Protein AF-0000000065865854 (afdb_homodimer)

Radius of gyration: 19.38 Å; Cα contacts (8 Å, |Δi|>4): 560; chains: 2; bounding box: 50×52×39 Å

Foldseek 3Di:
DDKDAAAPVQVDPVFFGDPVSVVVVVVVVVLVLLVVLVHDVVCVCVPQFKHKDWPDKDKDFDATHGHGFMKDKQKAKADPDQFKIKIKIFIFGPPPHTDTTMIMMIMIGMANPPVRHGDGDDPSVVVSNVVRHPPPD/DDKDAAAPVQVDPVFFGDPVSVVVVVVVVVLVLLVVLVHDVVCVCVPQFKHKDWPDKDKDFDATHGHGFMKDKQKAKADPDQFKIKIKIFIFGPPPHTDTTMIMMIMIGMANPPVRHGDGDDPSVVVSNVVRHPPPD

Structure (mmCIF, N/CA/C/O backbone):
data_AF-0000000065865854-model_v1
#
loop_
_entity.id
_entity.type
_entity.pdbx_description
1 polymer '1,4-dihydroxy-2-naphthoyl-CoA hydrolase'
#
loop_
_atom_site.group_PDB
_atom_site.id
_atom_site.type_symbol
_atom_site.label_atom_id
_atom_site.label_alt_id
_atom_site.label_comp_id
_atom_site.label_asym_id
_atom_site.label_entity_id
_atom_site.label_seq_id
_atom_site.pdbx_PDB_ins_code
_atom_site.Cartn_x
_atom_site.Cartn_y
_atom_site.Cartn_z
_atom_site.occupancy
_atom_site.B_iso_or_equiv
_atom_site.auth_seq_id
_atom_site.auth_comp_id
_atom_site.auth_asym_id
_atom_site.auth_atom_id
_atom_site.pdbx_PDB_model_num
ATOM 1 N N . MET A 1 1 ? -16.938 -13.484 -2.887 1 85.75 1 MET A N 1
ATOM 2 C CA . MET A 1 1 ? -17.016 -12.383 -1.932 1 85.75 1 MET A CA 1
ATOM 3 C C . MET A 1 1 ? -16.281 -12.727 -0.64 1 85.75 1 MET A C 1
ATOM 5 O O . MET A 1 1 ? -16.391 -13.852 -0.146 1 85.75 1 MET A O 1
ATOM 9 N N . TYR A 1 2 ? -15.422 -11.828 -0.191 1 96.62 2 TYR A N 1
ATOM 10 C CA . TYR A 1 2 ? -14.656 -11.984 1.037 1 96.62 2 TYR A CA 1
ATOM 11 C C . TYR A 1 2 ? -15.117 -11 2.102 1 96.62 2 TYR A C 1
ATOM 13 O O . TYR A 1 2 ? -15.391 -9.836 1.8 1 96.62 2 TYR A O 1
ATOM 21 N N . THR A 1 3 ? -15.273 -11.508 3.361 1 96.88 3 THR A N 1
ATOM 22 C CA . THR A 1 3 ? -15.695 -10.648 4.465 1 96.88 3 THR A CA 1
ATOM 23 C C . THR A 1 3 ? -14.602 -10.555 5.523 1 96.88 3 THR A C 1
ATOM 25 O O . THR A 1 3 ? -13.906 -11.539 5.797 1 96.88 3 THR A O 1
ATOM 28 N N . ARG A 1 4 ? -14.523 -9.375 6.09 1 97.19 4 ARG A N 1
ATOM 29 C CA . ARG A 1 4 ? -13.484 -9.125 7.078 1 97.19 4 ARG A CA 1
ATOM 30 C C . ARG A 1 4 ? -13.945 -8.102 8.117 1 97.19 4 ARG A C 1
ATOM 32 O O . ARG A 1 4 ? -14.422 -7.027 7.762 1 97.19 4 ARG A O 1
ATOM 39 N N . THR A 1 5 ? -13.883 -8.492 9.43 1 98.12 5 THR A N 1
ATOM 40 C CA . THR A 1 5 ? -14.094 -7.516 10.484 1 98.12 5 THR A CA 1
ATOM 41 C C . THR A 1 5 ? -12.812 -6.723 10.75 1 98.12 5 THR A C 1
ATOM 43 O O . THR A 1 5 ? -11.742 -7.305 10.922 1 98.12 5 THR A O 1
ATOM 46 N N . VAL A 1 6 ? -12.984 -5.434 10.734 1 98.44 6 VAL A N 1
ATOM 47 C CA . VAL A 1 6 ? -11.844 -4.594 11.07 1 98.44 6 VAL A CA 1
ATOM 48 C C . VAL A 1 6 ? -11.492 -4.77 12.547 1 98.44 6 VAL A C 1
ATOM 50 O O . VAL A 1 6 ? -12.344 -4.59 13.422 1 98.44 6 VAL A O 1
ATOM 53 N N . ARG A 1 7 ? -10.273 -5.066 12.828 1 98.56 7 ARG A N 1
ATOM 54 C CA . ARG A 1 7 ? -9.781 -5.238 14.195 1 98.56 7 ARG A CA 1
ATOM 55 C C . ARG A 1 7 ? -8.922 -4.051 14.617 1 98.56 7 ARG A C 1
ATOM 57 O O . ARG A 1 7 ? -8.539 -3.227 13.789 1 98.56 7 ARG A O 1
ATOM 64 N N . LEU A 1 8 ? -8.625 -3.984 15.906 1 98.38 8 LEU A N 1
ATOM 65 C CA . LEU A 1 8 ? -7.828 -2.887 16.438 1 98.38 8 LEU A CA 1
ATOM 66 C C . LEU A 1 8 ? -6.484 -2.795 15.727 1 98.38 8 LEU A C 1
ATOM 68 O O . LEU A 1 8 ? -6.023 -1.698 15.398 1 98.38 8 LEU A O 1
ATOM 72 N N . GLN A 1 9 ? -5.805 -3.867 15.391 1 98.19 9 GLN A N 1
ATOM 73 C CA . GLN A 1 9 ? -4.48 -3.922 14.781 1 98.19 9 GLN A CA 1
ATOM 74 C C . GLN A 1 9 ? -4.516 -3.379 13.352 1 98.19 9 GLN A C 1
ATOM 76 O O . GLN A 1 9 ? -3.471 -3.045 12.789 1 98.19 9 GLN A O 1
ATOM 81 N N . ASP A 1 10 ? -5.734 -3.348 12.758 1 98.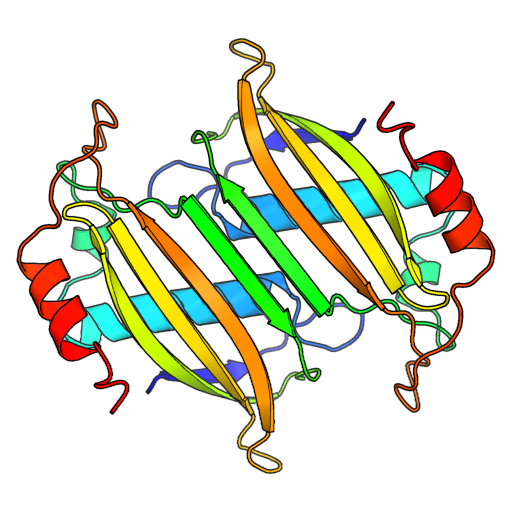62 10 ASP A N 1
ATOM 82 C CA . ASP A 1 10 ? -5.883 -2.846 11.391 1 98.62 10 ASP A CA 1
ATOM 83 C C . ASP A 1 10 ? -5.883 -1.319 11.367 1 98.62 10 ASP A C 1
ATOM 85 O O . ASP A 1 10 ? -5.844 -0.712 10.297 1 98.62 10 ASP A O 1
ATOM 89 N N . THR A 1 11 ? -6.008 -0.676 12.57 1 98.31 11 THR A N 1
ATOM 90 C CA . THR A 1 11 ? -6.195 0.769 12.641 1 98.31 11 THR A CA 1
ATOM 91 C C . THR A 1 11 ? -4.914 1.459 13.094 1 98.31 11 THR A C 1
ATOM 93 O O . THR A 1 11 ? -3.92 0.796 13.406 1 98.31 11 THR A O 1
ATOM 96 N N . ASP A 1 12 ? -4.887 2.766 12.969 1 96.75 12 ASP A N 1
ATOM 97 C CA . ASP A 1 12 ? -3.762 3.562 13.445 1 96.75 12 ASP A CA 1
ATOM 98 C C . ASP A 1 12 ? -4.211 4.562 14.516 1 96.75 12 ASP A C 1
ATOM 100 O O . ASP A 1 12 ? -5.348 4.512 14.977 1 96.75 12 ASP A O 1
ATOM 104 N N . ALA A 1 13 ? -3.305 5.418 14.969 1 93.75 13 ALA A N 1
ATOM 105 C CA . ALA A 1 13 ? -3.541 6.316 16.094 1 93.75 13 ALA A CA 1
ATOM 106 C C . ALA A 1 13 ? -4.609 7.352 15.75 1 93.75 13 ALA A C 1
ATOM 108 O O . ALA A 1 13 ? -5.16 8 16.641 1 93.75 13 ALA A O 1
ATOM 109 N N . ALA A 1 14 ? -4.879 7.539 14.422 1 92.75 14 ALA A N 1
ATOM 110 C CA . ALA A 1 14 ? -5.938 8.461 14.016 1 92.75 14 ALA A CA 1
ATOM 111 C C . ALA A 1 14 ? -7.312 7.812 14.148 1 92.75 14 ALA A C 1
ATOM 113 O O . ALA A 1 14 ? -8.336 8.453 13.898 1 92.75 14 ALA A O 1
ATOM 114 N N . GLY A 1 15 ? -7.352 6.461 14.453 1 94.19 15 GLY A N 1
ATOM 115 C CA . GLY A 1 15 ? -8.602 5.773 14.742 1 94.19 15 GLY A CA 1
ATOM 116 C C . GLY A 1 15 ? -9.242 5.156 13.516 1 94.19 15 GLY A C 1
ATOM 117 O O . GLY A 1 15 ? -10.398 4.738 13.555 1 94.19 15 GLY A O 1
ATOM 118 N N . VAL A 1 16 ? -8.555 5.148 12.453 1 96.56 16 VAL A N 1
ATOM 119 C CA . VAL A 1 16 ? -9.094 4.602 11.219 1 96.56 16 VAL A CA 1
ATOM 120 C C . VAL A 1 16 ? -8.203 3.469 10.719 1 96.56 16 VAL A C 1
ATOM 122 O O . VAL A 1 16 ? -7.086 3.287 11.203 1 96.56 16 VAL A O 1
ATOM 125 N N . VAL A 1 17 ? -8.719 2.666 9.789 1 98.5 17 VAL A N 1
ATOM 126 C CA . VAL A 1 17 ? -7.91 1.622 9.164 1 98.5 17 VAL A CA 1
ATOM 127 C C . VAL A 1 17 ? -6.668 2.24 8.523 1 98.5 17 VAL A C 1
ATOM 129 O O . VAL A 1 17 ? -6.77 3.209 7.77 1 98.5 17 VAL A O 1
ATOM 132 N N . TYR A 1 18 ? -5.508 1.667 8.875 1 98.69 18 TYR A N 1
ATOM 133 C CA . TYR A 1 18 ? -4.234 2.088 8.297 1 98.69 18 TYR A CA 1
ATOM 134 C C . TYR A 1 18 ? -4.164 1.737 6.816 1 98.69 18 TYR A C 1
ATOM 136 O O . TYR A 1 18 ? -4.66 0.689 6.398 1 98.69 18 TYR A O 1
ATOM 144 N N . PHE A 1 19 ? -3.553 2.6 6.043 1 98.75 19 PHE A N 1
ATOM 145 C CA . PHE A 1 19 ? -3.689 2.479 4.594 1 98.75 19 PHE A CA 1
ATOM 146 C C . PHE A 1 19 ? -3.074 1.176 4.098 1 98.75 19 PHE A C 1
ATOM 148 O O . PHE A 1 19 ? -3.625 0.522 3.211 1 98.75 19 PHE A O 1
ATOM 155 N N . THR A 1 20 ? -1.954 0.747 4.711 1 98.88 20 THR A N 1
ATOM 156 C CA . THR A 1 20 ? -1.372 -0.502 4.23 1 98.88 20 THR A CA 1
ATOM 157 C C . THR A 1 20 ? -2.152 -1.701 4.762 1 98.88 20 THR A C 1
ATOM 159 O O . THR A 1 20 ? -2.145 -2.771 4.152 1 98.88 20 THR A O 1
ATOM 162 N N . SER A 1 21 ? -2.854 -1.556 5.883 1 98.88 21 SER A N 1
ATOM 163 C CA . SER A 1 21 ? -3.723 -2.623 6.367 1 98.88 21 SER A CA 1
ATOM 164 C C . SER A 1 21 ? -4.832 -2.93 5.363 1 98.88 21 SER A C 1
ATOM 166 O O . SER A 1 21 ? -5.215 -4.09 5.188 1 98.88 21 SER A O 1
ATOM 168 N N . ALA A 1 22 ? -5.332 -1.908 4.742 1 98.88 22 ALA A N 1
ATOM 169 C CA . ALA A 1 22 ? -6.363 -2.119 3.727 1 98.88 22 ALA A CA 1
ATOM 170 C C . ALA A 1 22 ? -5.828 -2.969 2.576 1 98.88 22 ALA A C 1
ATOM 172 O O . ALA A 1 22 ? -6.527 -3.854 2.076 1 98.88 22 ALA A O 1
ATOM 173 N N . LEU A 1 23 ? -4.629 -2.713 2.174 1 98.94 23 LEU A N 1
ATOM 174 C CA . LEU A 1 23 ? -3.998 -3.504 1.123 1 98.94 23 LEU A CA 1
ATOM 175 C C . LEU A 1 23 ? -3.746 -4.93 1.595 1 98.94 23 LEU A C 1
ATOM 177 O O . LEU A 1 23 ? -3.885 -5.879 0.818 1 98.94 23 LEU A O 1
ATOM 181 N N . ASP A 1 24 ? -3.367 -5.062 2.855 1 98.75 24 ASP A N 1
ATOM 182 C CA . ASP A 1 24 ? -3.209 -6.398 3.418 1 98.75 24 ASP A CA 1
ATOM 183 C C . ASP A 1 24 ? -4.52 -7.18 3.359 1 98.75 24 ASP A C 1
ATOM 185 O O . ASP A 1 24 ? -4.527 -8.367 3.035 1 98.75 24 ASP A O 1
ATOM 189 N N . ILE A 1 25 ? -5.562 -6.523 3.654 1 98.81 25 ILE A N 1
ATOM 190 C CA . ILE A 1 25 ? -6.883 -7.148 3.627 1 98.81 25 ILE A CA 1
ATOM 191 C C . ILE A 1 25 ? -7.223 -7.57 2.199 1 98.81 25 ILE A C 1
ATOM 193 O O . ILE A 1 25 ? -7.781 -8.648 1.98 1 98.81 25 ILE A O 1
ATOM 197 N N . CYS A 1 26 ? -6.883 -6.746 1.217 1 98.75 26 CYS A N 1
ATOM 198 C CA . CYS A 1 26 ? -7.059 -7.133 -0.179 1 98.75 26 CYS A CA 1
ATOM 199 C C . CYS A 1 26 ? -6.297 -8.414 -0.488 1 98.75 26 CYS A C 1
ATOM 201 O O . CYS A 1 26 ? -6.84 -9.328 -1.11 1 98.75 26 CYS A O 1
ATOM 203 N N . HIS A 1 27 ? -5.066 -8.477 -0.052 1 98.5 27 HIS A N 1
ATOM 204 C CA . HIS A 1 27 ? -4.262 -9.656 -0.334 1 98.5 27 HIS A CA 1
ATOM 205 C C . HIS A 1 27 ? -4.816 -10.883 0.384 1 98.5 27 HIS A C 1
ATOM 207 O O . HIS A 1 27 ? -4.758 -12 -0.145 1 98.5 27 HIS A O 1
ATOM 213 N N . GLU A 1 28 ? -5.352 -10.695 1.585 1 98.25 28 GLU A N 1
ATOM 214 C CA . GLU A 1 28 ? -6.043 -11.781 2.279 1 98.25 28 GLU A CA 1
ATOM 215 C C . GLU A 1 28 ? -7.203 -12.32 1.445 1 98.25 28 GLU A C 1
ATOM 217 O O . GLU A 1 28 ? -7.406 -13.531 1.365 1 98.25 28 GLU A O 1
ATOM 222 N N . ALA A 1 29 ? -7.938 -11.422 0.882 1 98.44 29 ALA A N 1
ATOM 223 C CA . ALA A 1 29 ? -9.055 -11.82 0.029 1 98.44 29 ALA A CA 1
ATOM 224 C C . ALA A 1 29 ? -8.562 -12.602 -1.187 1 98.44 29 ALA A C 1
ATOM 226 O O . ALA A 1 29 ? -9.203 -13.562 -1.614 1 98.44 29 ALA A O 1
ATOM 227 N N . PHE A 1 30 ? -7.449 -12.172 -1.782 1 98.31 30 PHE A N 1
ATOM 228 C CA . PHE A 1 30 ? -6.801 -12.898 -2.867 1 98.31 30 PHE A CA 1
ATOM 229 C C . PHE A 1 30 ? -6.5 -14.336 -2.453 1 98.31 30 PHE A C 1
ATOM 231 O O . PHE A 1 30 ? -6.918 -15.281 -3.125 1 98.31 30 PHE A O 1
ATOM 238 N N . GLU A 1 31 ? -5.867 -14.477 -1.32 1 97.81 31 GLU A N 1
ATOM 239 C CA . GLU A 1 31 ? -5.516 -15.805 -0.822 1 97.81 31 GLU A CA 1
ATOM 240 C C . GLU A 1 31 ? -6.762 -16.656 -0.59 1 97.81 31 GLU A C 1
ATOM 242 O O . GLU A 1 31 ? -6.793 -17.828 -0.952 1 97.81 31 GLU A O 1
ATOM 247 N N . ASP A 1 32 ? -7.742 -16.016 -0.009 1 98.06 32 ASP A N 1
ATOM 248 C CA . ASP A 1 32 ? -9 -16.719 0.229 1 98.06 32 ASP A CA 1
ATOM 249 C C . ASP A 1 32 ? -9.617 -17.188 -1.082 1 98.06 32 ASP A C 1
ATOM 251 O O . ASP A 1 32 ? -10.156 -18.297 -1.154 1 98.06 32 ASP A O 1
ATOM 255 N N . SER A 1 33 ? -9.586 -16.344 -2.074 1 97.5 33 SER A N 1
ATOM 256 C CA . SER A 1 33 ? -10.164 -16.719 -3.365 1 97.5 33 SER A CA 1
ATOM 257 C C . SER A 1 33 ? -9.406 -17.875 -3.998 1 97.5 33 SER A C 1
ATOM 259 O O . SER A 1 33 ? -10.008 -18.719 -4.664 1 97.5 33 SER A O 1
ATOM 261 N N . LEU A 1 34 ? -8.094 -17.891 -3.873 1 97.19 34 LEU A N 1
ATOM 262 C CA . LEU A 1 34 ? -7.312 -19.031 -4.34 1 97.19 34 LEU A CA 1
ATOM 263 C C . LEU A 1 34 ? -7.77 -20.328 -3.658 1 97.19 34 LEU A C 1
ATOM 265 O O . LEU A 1 34 ? -7.996 -21.344 -4.324 1 97.19 34 LEU A O 1
ATOM 269 N N . MET A 1 35 ? -7.902 -20.234 -2.305 1 97.06 35 MET A N 1
ATOM 270 C CA . MET A 1 35 ? -8.344 -21.406 -1.538 1 97.06 35 MET A CA 1
ATOM 271 C C . MET A 1 35 ? -9.727 -21.859 -1.992 1 97.06 35 MET A C 1
ATOM 273 O O . MET A 1 35 ? -9.977 -23.062 -2.121 1 97.06 35 MET A O 1
ATOM 277 N N . GLY A 1 36 ? -10.562 -20.922 -2.262 1 95.06 36 GLY A N 1
ATOM 278 C CA . GLY A 1 36 ? -11.898 -21.234 -2.758 1 95.06 36 GLY A CA 1
ATOM 279 C C . GLY A 1 36 ? -11.891 -21.953 -4.094 1 95.06 36 GLY A C 1
ATOM 280 O O . GLY A 1 36 ? -12.828 -22.688 -4.418 1 95.06 36 GLY A O 1
ATOM 281 N N . ALA A 1 37 ? -10.844 -21.75 -4.859 1 94.56 37 ALA A N 1
ATOM 282 C CA . ALA A 1 37 ? -10.703 -22.406 -6.164 1 94.56 37 ALA A CA 1
ATOM 283 C C . ALA A 1 37 ? -9.992 -23.75 -6.039 1 94.56 37 ALA A C 1
ATOM 285 O O . ALA A 1 37 ? -9.672 -24.375 -7.047 1 94.56 37 ALA A O 1
ATOM 286 N N . GLY A 1 38 ? -9.617 -24.141 -4.867 1 95.75 38 GLY A N 1
ATOM 287 C CA . GLY A 1 38 ? -9.008 -25.438 -4.633 1 95.75 38 GLY A CA 1
ATOM 288 C C . GLY A 1 38 ? -7.492 -25.391 -4.621 1 95.75 38 GLY A C 1
ATOM 289 O O . GLY A 1 38 ? -6.84 -26.438 -4.625 1 95.75 38 GLY A O 1
ATOM 290 N N . ILE A 1 39 ? -7.012 -24.234 -4.594 1 96.31 39 ILE A N 1
ATOM 291 C CA . ILE A 1 39 ? -5.562 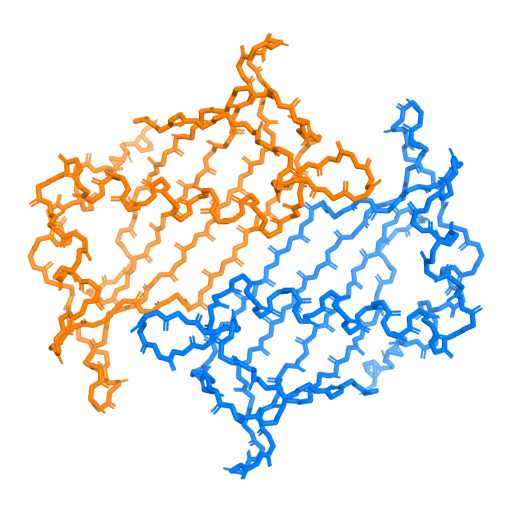-24.078 -4.578 1 96.31 39 ILE A CA 1
ATOM 292 C C . ILE A 1 39 ? -5.062 -24.031 -3.137 1 96.31 39 ILE A C 1
ATOM 294 O O . ILE A 1 39 ? -5.57 -23.266 -2.318 1 96.31 39 ILE A O 1
ATOM 298 N N . ASP A 1 40 ? -4.051 -24.891 -2.838 1 96.94 40 ASP A N 1
ATOM 299 C CA . ASP A 1 40 ? -3.385 -24.844 -1.539 1 96.94 40 ASP A CA 1
ATOM 300 C C . ASP A 1 40 ? -2.373 -23.688 -1.49 1 96.94 40 ASP A C 1
ATOM 302 O O . ASP A 1 40 ? -1.325 -23.75 -2.135 1 96.94 40 ASP A O 1
ATOM 306 N N . ILE A 1 41 ? -2.627 -22.719 -0.639 1 95.38 41 ILE A N 1
ATOM 3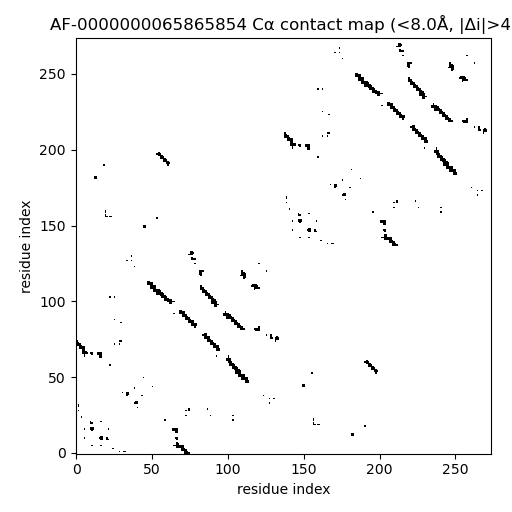07 C CA . ILE A 1 41 ? -1.832 -21.5 -0.705 1 95.38 41 ILE A CA 1
ATOM 308 C C . ILE A 1 41 ? -0.455 -21.734 -0.093 1 95.38 41 ILE A C 1
ATOM 310 O O . ILE A 1 41 ? 0.518 -21.078 -0.447 1 95.38 41 ILE A O 1
ATOM 314 N N . ARG A 1 42 ? -0.29 -22.734 0.825 1 94.81 42 ARG A N 1
ATOM 315 C CA . ARG A 1 42 ? 1.029 -23.062 1.355 1 94.81 42 ARG A CA 1
ATOM 316 C C . ARG A 1 42 ? 1.962 -23.531 0.246 1 94.81 42 ARG A C 1
ATOM 318 O O . ARG A 1 42 ? 3.084 -23.031 0.115 1 94.81 42 ARG A O 1
ATOM 325 N N . THR A 1 43 ? 1.469 -24.438 -0.534 1 92.94 43 THR A N 1
ATOM 326 C CA . THR A 1 43 ? 2.275 -24.984 -1.622 1 92.94 43 THR A CA 1
ATOM 327 C C . THR A 1 43 ? 2.383 -23.984 -2.768 1 92.94 43 THR A C 1
ATOM 329 O O . THR A 1 43 ? 3.402 -23.922 -3.457 1 92.94 43 THR A O 1
ATOM 332 N N . PHE A 1 44 ? 1.367 -23.219 -2.914 1 94.12 44 PHE A N 1
ATOM 333 C CA . PHE A 1 44 ? 1.344 -22.219 -3.979 1 94.12 44 PHE A CA 1
ATOM 334 C C . PHE A 1 44 ? 2.465 -21.203 -3.793 1 94.12 44 PHE A C 1
ATOM 336 O O . PHE A 1 44 ? 3.271 -20.984 -4.699 1 94.12 44 PHE A O 1
ATOM 343 N N . PHE A 1 45 ? 2.627 -20.688 -2.557 1 92.44 45 PHE A N 1
ATOM 344 C CA . PHE A 1 45 ? 3.586 -19.609 -2.328 1 92.44 45 PHE A CA 1
ATOM 345 C C . PHE A 1 45 ? 4.977 -20.172 -2.061 1 92.44 45 PHE A C 1
ATOM 347 O O . PHE A 1 45 ? 5.965 -19.438 -2.088 1 92.44 45 PHE A O 1
ATOM 354 N N . SER A 1 46 ? 5.113 -21.453 -1.874 1 91.94 46 SER A N 1
ATOM 355 C CA . SER A 1 46 ? 6.414 -22.062 -1.621 1 91.94 46 SER A CA 1
ATOM 356 C C . SER A 1 46 ? 6.902 -22.844 -2.832 1 91.94 46 SER A C 1
ATOM 358 O O . SER A 1 46 ? 7.93 -23.531 -2.766 1 91.94 46 SER A O 1
ATOM 360 N N . ASN A 1 47 ? 6.148 -22.797 -3.908 1 91.62 47 ASN A N 1
ATOM 361 C CA . ASN A 1 47 ? 6.508 -23.531 -5.121 1 91.62 47 ASN A CA 1
ATOM 362 C C . ASN A 1 47 ? 7.875 -23.094 -5.648 1 91.62 47 ASN A C 1
ATOM 364 O O . ASN A 1 47 ? 8.078 -21.922 -5.973 1 91.62 47 ASN A O 1
ATOM 368 N N . PRO A 1 48 ? 8.82 -24.016 -5.805 1 91.5 48 PRO A N 1
ATOM 369 C CA . PRO A 1 48 ? 10.18 -23.656 -6.23 1 91.5 48 PRO A CA 1
ATOM 370 C C . PRO A 1 48 ? 10.258 -23.328 -7.719 1 91.5 48 PRO A C 1
ATOM 372 O O . PRO A 1 48 ? 11.266 -22.781 -8.18 1 91.5 48 PRO A O 1
ATOM 375 N N . ASP A 1 49 ? 9.219 -23.594 -8.43 1 94.44 49 ASP A N 1
ATOM 376 C CA . ASP A 1 49 ? 9.281 -23.438 -9.883 1 94.44 49 ASP A CA 1
ATOM 377 C C . ASP A 1 49 ? 8.555 -22.172 -10.336 1 94.44 49 ASP A C 1
ATOM 379 O O . ASP A 1 49 ? 8.719 -21.734 -11.477 1 94.44 49 ASP A O 1
ATOM 383 N N . THR A 1 50 ? 7.707 -21.672 -9.469 1 96.19 50 THR A N 1
ATOM 384 C CA . THR A 1 50 ? 6.871 -20.562 -9.891 1 96.19 50 THR A CA 1
ATOM 385 C C . THR A 1 50 ? 6.652 -19.578 -8.734 1 96.19 50 THR A C 1
ATOM 387 O O . THR A 1 50 ? 6.438 -20 -7.598 1 96.19 50 THR A O 1
ATOM 390 N N . ALA A 1 51 ? 6.812 -18.344 -9.031 1 96.88 51 ALA A N 1
ATOM 391 C CA . ALA A 1 51 ? 6.473 -17.266 -8.102 1 96.88 51 ALA A CA 1
ATOM 392 C C . ALA A 1 51 ? 5.645 -16.188 -8.797 1 96.88 51 ALA A C 1
ATOM 394 O O . ALA A 1 51 ? 5.742 -16 -10.008 1 96.88 51 ALA A O 1
ATOM 395 N N . THR A 1 52 ? 4.801 -15.516 -8.047 1 97.75 52 THR A N 1
ATOM 396 C CA . THR A 1 52 ? 3.973 -14.445 -8.586 1 97.75 52 THR A CA 1
ATOM 397 C C . THR A 1 52 ? 4.184 -13.148 -7.809 1 97.75 52 THR A C 1
ATOM 399 O O . THR A 1 52 ? 3.254 -12.641 -7.18 1 97.75 52 THR A O 1
ATOM 402 N N . PRO A 1 53 ? 5.352 -12.578 -7.883 1 98.06 53 PRO A N 1
ATOM 403 C CA . PRO A 1 53 ? 5.59 -11.336 -7.141 1 98.06 53 PRO A CA 1
ATOM 404 C C . PRO A 1 53 ? 4.672 -10.195 -7.582 1 98.06 53 PRO A C 1
ATOM 406 O O . PRO A 1 53 ? 4.254 -10.156 -8.742 1 98.06 53 PRO A O 1
ATOM 409 N N . ILE A 1 54 ? 4.332 -9.359 -6.629 1 98.81 54 ILE A N 1
ATOM 410 C CA . ILE A 1 54 ? 3.592 -8.133 -6.902 1 98.81 54 ILE A CA 1
ATOM 411 C C . ILE A 1 54 ? 4.523 -7.094 -7.523 1 98.81 54 ILE A C 1
ATOM 413 O O . ILE A 1 54 ? 5.586 -6.797 -6.973 1 98.81 54 ILE A O 1
ATOM 417 N N . ILE A 1 55 ? 4.047 -6.52 -8.672 1 98.81 55 ILE A N 1
ATOM 418 C CA . ILE A 1 55 ? 4.895 -5.535 -9.336 1 98.81 55 ILE A CA 1
ATOM 419 C C . ILE A 1 55 ? 4.223 -4.164 -9.297 1 98.81 55 ILE A C 1
ATOM 421 O O . ILE A 1 55 ? 4.84 -3.15 -9.633 1 98.81 55 ILE A O 1
ATOM 425 N N . HIS A 1 56 ? 2.977 -4.141 -8.953 1 98.94 56 HIS A N 1
ATOM 426 C CA . HIS A 1 56 ? 2.232 -2.895 -8.789 1 98.94 56 HIS A CA 1
ATOM 427 C C . HIS A 1 56 ? 1.108 -3.053 -7.773 1 98.94 56 HIS A C 1
ATOM 429 O O . HIS A 1 56 ? 0.431 -4.082 -7.742 1 98.94 56 HIS A O 1
ATOM 435 N N . ALA A 1 57 ? 0.927 -2.062 -6.945 1 98.94 57 ALA A N 1
ATOM 436 C CA . ALA A 1 57 ? -0.253 -1.968 -6.09 1 98.94 57 ALA A CA 1
ATOM 437 C C . ALA A 1 57 ? -0.727 -0.523 -5.965 1 98.94 57 ALA A C 1
ATOM 439 O O . ALA A 1 57 ? 0.087 0.397 -5.855 1 98.94 57 ALA A O 1
ATOM 440 N N . ASP A 1 58 ? -2.006 -0.329 -6.016 1 98.94 58 ASP A N 1
ATOM 441 C CA . ASP A 1 58 ? -2.557 0.989 -5.715 1 98.94 58 ASP A CA 1
ATOM 442 C C . ASP A 1 58 ? -3.881 0.873 -4.965 1 98.94 58 ASP A C 1
ATOM 444 O O . ASP A 1 58 ? -4.535 -0.171 -5.012 1 98.94 58 ASP A O 1
ATOM 448 N N . ILE A 1 59 ? -4.25 1.92 -4.309 1 98.94 59 ILE A N 1
ATOM 449 C CA . ILE A 1 59 ? -5.512 1.982 -3.576 1 98.94 59 ILE A CA 1
ATOM 450 C C . ILE A 1 59 ? -5.996 3.43 -3.504 1 98.94 59 ILE A C 1
ATOM 452 O O . ILE A 1 59 ? -5.195 4.352 -3.326 1 98.94 59 ILE A O 1
ATOM 456 N N . ASP A 1 60 ? -7.242 3.615 -3.719 1 98.94 60 ASP A N 1
ATOM 457 C CA . ASP A 1 60 ? -7.957 4.871 -3.496 1 98.94 60 ASP A CA 1
ATOM 458 C C . ASP A 1 60 ? -8.922 4.75 -2.316 1 98.94 60 ASP A C 1
ATOM 460 O O . ASP A 1 60 ? -9.758 3.848 -2.281 1 98.94 60 ASP A O 1
ATOM 464 N N . PHE A 1 61 ? -8.734 5.641 -1.407 1 98.75 61 PHE A N 1
ATOM 465 C CA . PHE A 1 61 ? -9.633 5.684 -0.262 1 98.75 61 PHE A CA 1
ATOM 466 C C . PHE A 1 61 ? -10.727 6.73 -0.472 1 98.75 61 PHE A C 1
ATOM 468 O O . PHE A 1 61 ? -10.43 7.898 -0.729 1 98.75 61 PHE A O 1
ATOM 475 N N . LEU A 1 62 ? -11.922 6.312 -0.3 1 97.38 62 LEU A N 1
ATOM 476 C CA . LEU A 1 62 ? -13.07 7.195 -0.499 1 97.38 62 LEU A CA 1
ATOM 477 C C . LEU A 1 62 ? -13.664 7.629 0.838 1 97.38 62 LEU A C 1
ATOM 479 O O . LEU A 1 62 ? -14.133 8.758 0.976 1 97.38 62 LEU A O 1
ATOM 483 N N . LYS A 1 63 ? -13.68 6.746 1.796 1 95.69 63 LYS A N 1
ATOM 484 C CA . LYS A 1 63 ? -14.18 6.977 3.148 1 95.69 63 LYS A CA 1
ATOM 485 C C . LYS A 1 63 ? -13.352 6.223 4.18 1 95.69 63 LYS A C 1
ATOM 487 O O . LYS A 1 63 ? -12.758 5.188 3.867 1 95.69 63 LYS A O 1
ATOM 492 N N . PRO A 1 64 ? -13.375 6.777 5.402 1 95.81 64 PRO A N 1
ATOM 493 C CA . PRO A 1 64 ? -12.656 6.031 6.441 1 95.81 64 PRO A CA 1
ATOM 494 C C . PRO A 1 64 ? -13.414 4.801 6.922 1 95.81 64 PRO A C 1
ATOM 496 O O . PRO A 1 64 ? -14.633 4.715 6.738 1 95.81 64 PRO A O 1
ATOM 499 N N . SER A 1 65 ? -12.68 3.85 7.414 1 96.38 65 SER A N 1
ATOM 500 C CA . SER A 1 65 ? -13.234 2.688 8.102 1 96.38 65 SER A CA 1
ATOM 501 C C . SER A 1 65 ? -12.664 2.549 9.508 1 96.38 65 SER A C 1
ATOM 503 O O . SER A 1 65 ? -11.516 2.93 9.75 1 96.38 65 SER A O 1
ATOM 505 N N . PHE A 1 66 ? -13.461 1.978 10.43 1 96.5 66 PHE A N 1
ATOM 506 C CA . PHE A 1 66 ? -13.148 1.979 11.852 1 96.5 66 PHE A CA 1
ATOM 507 C C . PHE A 1 66 ? -13.164 0.563 12.414 1 96.5 66 PHE A C 1
ATOM 509 O O . PHE A 1 66 ? -13.766 -0.336 11.82 1 96.5 66 PHE A O 1
ATOM 516 N N . CYS A 1 67 ? -12.469 0.436 13.539 1 98.12 67 CYS A N 1
ATOM 517 C CA . CYS A 1 67 ? -12.539 -0.841 14.242 1 98.12 67 CYS A CA 1
ATOM 518 C C . CYS A 1 67 ? -13.984 -1.281 14.438 1 98.12 67 CYS A C 1
ATOM 520 O O . CYS A 1 67 ? -14.836 -0.476 14.82 1 98.12 67 CYS A O 1
ATOM 522 N N . GLY A 1 68 ? -14.203 -2.541 14.156 1 97.5 68 GLY A N 1
ATOM 523 C CA . GLY A 1 68 ? -15.539 -3.088 14.312 1 97.5 68 GLY A CA 1
ATOM 524 C C . GLY A 1 68 ? -16.359 -3.055 13.031 1 97.5 68 GLY A C 1
ATOM 525 O O . GLY A 1 68 ? -17.375 -3.727 12.93 1 97.5 68 GLY A O 1
ATOM 526 N N . ASP A 1 69 ? -15.945 -2.248 12.086 1 97.62 69 ASP A N 1
ATOM 527 C CA . ASP A 1 69 ? -16.641 -2.242 10.805 1 97.62 69 ASP A CA 1
ATOM 528 C C . ASP A 1 69 ? -16.594 -3.619 10.148 1 97.62 69 ASP A C 1
ATOM 530 O O . ASP A 1 69 ? -15.594 -4.324 10.242 1 97.62 69 ASP A O 1
ATOM 534 N N . GLN A 1 70 ? -17.672 -3.986 9.477 1 97.94 70 GLN A N 1
ATOM 535 C CA . GLN A 1 70 ? -17.734 -5.195 8.656 1 97.94 70 GLN A CA 1
ATOM 536 C C . GLN A 1 70 ? -17.516 -4.875 7.184 1 97.94 70 GLN A C 1
ATOM 538 O O . GLN A 1 70 ? -18.328 -4.211 6.551 1 97.94 70 GLN A O 1
ATOM 543 N N . LEU A 1 71 ? -16.422 -5.41 6.676 1 97.94 71 LEU A N 1
ATOM 544 C CA . LEU A 1 71 ? -16.047 -5.133 5.293 1 97.94 71 LEU A CA 1
ATOM 545 C C . LEU A 1 71 ? -16.391 -6.312 4.391 1 97.94 71 LEU A C 1
ATOM 547 O O . LEU A 1 71 ? -16.234 -7.469 4.789 1 97.94 71 LEU A O 1
ATOM 551 N N . THR A 1 72 ? -16.859 -6.02 3.244 1 97.75 72 THR A N 1
ATOM 552 C CA . THR A 1 72 ? -16.938 -6.984 2.15 1 97.75 72 THR A CA 1
ATOM 553 C C . THR A 1 72 ? -16.047 -6.559 0.992 1 97.75 72 THR A C 1
ATOM 555 O O . THR A 1 72 ? -16.016 -5.383 0.625 1 97.75 72 THR A O 1
ATOM 558 N N . LEU A 1 73 ? -15.32 -7.504 0.511 1 97.81 73 LEU A N 1
ATOM 559 C CA . LEU A 1 73 ? -14.469 -7.258 -0.648 1 97.81 73 LEU A CA 1
ATOM 560 C C . LEU A 1 73 ? -14.984 -8.008 -1.87 1 97.81 73 LEU A C 1
ATOM 562 O O . LEU A 1 73 ? -15.125 -9.234 -1.835 1 97.81 73 LEU A O 1
ATOM 566 N N . GLN A 1 74 ? -15.297 -7.25 -2.881 1 96.44 74 GLN A N 1
ATOM 567 C CA . GLN A 1 74 ? -15.516 -7.824 -4.203 1 96.44 74 GLN A CA 1
ATOM 568 C C . GLN A 1 74 ? -14.242 -7.793 -5.039 1 96.44 74 GLN A C 1
ATOM 570 O O . GLN A 1 74 ? -13.641 -6.734 -5.219 1 96.44 74 GLN A O 1
ATOM 575 N N . LEU A 1 75 ? -13.844 -8.938 -5.48 1 96.38 75 LEU A N 1
ATOM 576 C CA . LEU A 1 75 ? -12.625 -8.969 -6.293 1 96.38 75 LEU A CA 1
ATOM 577 C C . LEU A 1 75 ? -12.938 -9.414 -7.719 1 96.38 75 LEU A C 1
ATOM 579 O O . LEU A 1 75 ? -13.852 -10.203 -7.938 1 96.38 75 LEU A O 1
ATOM 583 N N . SER A 1 76 ? -12.219 -8.883 -8.648 1 97.06 76 SER A N 1
ATOM 584 C CA . SER A 1 76 ? -12.219 -9.312 -10.039 1 97.06 76 SER A CA 1
ATOM 585 C C . SER A 1 76 ? -10.797 -9.555 -10.539 1 97.06 76 SER A C 1
ATOM 587 O O . SER A 1 76 ? -9.875 -8.805 -10.188 1 97.06 76 SER A O 1
ATOM 589 N N . THR A 1 77 ? -10.711 -10.594 -11.344 1 97.5 77 THR A N 1
ATOM 590 C CA . THR A 1 77 ? -9.391 -10.969 -11.844 1 97.5 77 THR A CA 1
ATOM 591 C C . THR A 1 77 ? -9.281 -10.672 -13.336 1 97.5 77 THR A C 1
ATOM 593 O O . THR A 1 77 ? -10.25 -10.836 -14.086 1 97.5 77 THR A O 1
ATOM 596 N N . HIS A 1 78 ? -8.094 -10.227 -13.719 1 97.56 78 HIS A N 1
ATOM 597 C CA . HIS A 1 78 ? -7.824 -9.867 -15.109 1 97.56 78 HIS A CA 1
ATOM 598 C C . HIS A 1 78 ? -6.465 -10.391 -15.555 1 97.56 78 HIS A C 1
ATOM 600 O O . HIS A 1 78 ? -5.43 -10.008 -15 1 97.56 78 HIS A O 1
ATOM 606 N N . GLN A 1 79 ? -6.488 -11.258 -16.562 1 97.62 79 GLN A N 1
ATOM 607 C CA . GLN A 1 79 ? -5.227 -11.641 -17.188 1 97.62 79 GLN A CA 1
ATOM 608 C C . GLN A 1 79 ? -4.762 -10.578 -18.172 1 97.62 79 GLN A C 1
ATOM 610 O O . GLN A 1 79 ? -5.461 -10.281 -19.156 1 97.62 79 GLN A O 1
ATOM 615 N N . LEU A 1 80 ? -3.654 -10.07 -17.953 1 97.88 80 LEU A N 1
ATOM 616 C CA . LEU A 1 80 ? -3.166 -8.969 -18.781 1 97.88 80 LEU A CA 1
ATOM 617 C C . LEU A 1 80 ? -2.25 -9.477 -19.891 1 97.88 80 LEU A C 1
ATOM 619 O O . LEU A 1 80 ? -2.158 -8.859 -20.953 1 97.88 80 LEU A O 1
ATOM 623 N N . ALA A 1 81 ? -1.5 -10.477 -19.609 1 98.38 81 ALA A N 1
ATOM 624 C CA . ALA A 1 81 ? -0.584 -11.172 -20.516 1 98.38 81 ALA A CA 1
ATOM 625 C C . ALA A 1 81 ? -0.413 -12.633 -20.109 1 98.38 81 ALA A C 1
ATOM 627 O O . ALA A 1 81 ? -1.069 -13.102 -19.172 1 98.38 81 ALA A O 1
ATOM 628 N N . GLU A 1 82 ? 0.371 -13.375 -20.875 1 98.06 82 GLU A N 1
ATOM 629 C CA . GLU A 1 82 ? 0.583 -14.797 -20.594 1 98.06 82 GLU A CA 1
ATOM 630 C C . GLU A 1 82 ? 1.249 -14.984 -19.219 1 98.06 82 GLU A C 1
ATOM 632 O O . GLU A 1 82 ? 1.131 -16.047 -18.625 1 98.06 82 GLU A O 1
ATOM 637 N N . ASP A 1 83 ? 1.939 -13.93 -18.75 1 98.69 83 ASP A N 1
ATOM 638 C CA . ASP A 1 83 ? 2.725 -14.062 -17.531 1 98.69 83 ASP A CA 1
ATOM 639 C C . ASP A 1 83 ? 2.355 -12.977 -16.516 1 98.69 83 ASP A C 1
ATOM 641 O O . ASP A 1 83 ? 3.143 -12.664 -15.625 1 98.69 83 ASP A O 1
ATOM 645 N N . GLU A 1 84 ? 1.181 -12.344 -16.734 1 98.69 84 GLU A N 1
ATOM 646 C CA . GLU A 1 84 ? 0.828 -11.18 -15.93 1 98.69 84 GLU A CA 1
ATOM 647 C C . GLU A 1 84 ? -0.677 -11.117 -15.68 1 98.69 84 GLU A C 1
ATOM 649 O O . GLU A 1 84 ? -1.472 -11.352 -16.594 1 98.69 84 GLU A O 1
ATOM 654 N N . PHE A 1 85 ? -1.021 -10.781 -14.438 1 98.44 85 PHE A N 1
ATOM 655 C CA . PHE A 1 85 ? -2.428 -10.586 -14.109 1 98.44 85 PHE A CA 1
ATOM 656 C C . PHE A 1 85 ? -2.592 -9.539 -13.016 1 98.44 85 PHE A C 1
ATOM 658 O O . PHE A 1 85 ? -1.622 -9.18 -12.344 1 98.44 85 PHE A O 1
ATOM 665 N N . GLU A 1 86 ? -3.795 -9.031 -12.891 1 98.75 86 GLU A N 1
ATOM 666 C CA . GLU A 1 86 ? -4.102 -8.133 -11.781 1 98.75 86 GLU A CA 1
ATOM 667 C C . GLU A 1 86 ? -5.441 -8.477 -11.141 1 98.75 86 GLU A C 1
ATOM 669 O O . GLU A 1 86 ? -6.293 -9.102 -11.773 1 98.75 86 GLU A O 1
ATOM 674 N N . VAL A 1 87 ? -5.539 -8.156 -9.945 1 98.5 87 VAL A N 1
ATOM 675 C CA . VAL A 1 87 ? -6.777 -8.281 -9.18 1 98.5 87 VAL A CA 1
ATOM 676 C C . VAL A 1 87 ? -7.266 -6.895 -8.766 1 98.5 87 VAL A C 1
ATOM 678 O O . VAL A 1 87 ? -6.488 -6.074 -8.273 1 98.5 87 VAL A O 1
ATOM 681 N N . ARG A 1 88 ? -8.492 -6.668 -9 1 98.56 88 ARG A N 1
ATOM 682 C CA . ARG A 1 88 ? -9.141 -5.418 -8.602 1 98.56 88 ARG A CA 1
ATOM 683 C C . ARG A 1 88 ? -10.125 -5.645 -7.461 1 98.56 88 ARG A C 1
ATOM 685 O O . ARG A 1 88 ? -10.828 -6.652 -7.438 1 98.56 88 ARG A O 1
ATOM 692 N N . TYR A 1 89 ? -10.156 -4.672 -6.57 1 98.5 89 TYR A N 1
ATOM 693 C CA . TYR A 1 89 ? -10.961 -4.824 -5.367 1 98.5 89 TYR A CA 1
ATOM 694 C C . TYR A 1 89 ? -11.875 -3.617 -5.164 1 98.5 89 TYR A C 1
ATOM 696 O O . TYR A 1 89 ? -11.445 -2.473 -5.336 1 98.5 89 TYR A O 1
ATOM 704 N N . ASN A 1 90 ? -13.086 -3.916 -4.848 1 98.12 90 ASN A N 1
ATOM 705 C CA . ASN A 1 90 ? -13.969 -2.959 -4.191 1 98.12 90 ASN A CA 1
ATOM 706 C C . ASN A 1 90 ? -14.211 -3.33 -2.73 1 98.12 90 ASN A C 1
ATOM 708 O O . ASN A 1 90 ? -14.664 -4.438 -2.434 1 98.12 90 ASN A O 1
ATOM 712 N N . ILE A 1 91 ? -13.875 -2.443 -1.863 1 98.19 91 ILE A N 1
ATOM 713 C CA . ILE A 1 91 ? -14.039 -2.662 -0.43 1 98.19 91 ILE A CA 1
ATOM 714 C C . ILE A 1 91 ? -15.234 -1.864 0.08 1 98.19 91 ILE A C 1
ATOM 716 O O . ILE A 1 91 ? -15.258 -0.635 -0.02 1 98.19 91 ILE A O 1
ATOM 720 N N . THR A 1 92 ? -16.172 -2.553 0.69 1 98.06 92 THR A N 1
ATOM 721 C CA . THR A 1 92 ? -17.406 -1.922 1.133 1 98.06 92 THR A CA 1
ATOM 722 C C . THR A 1 92 ? -17.656 -2.203 2.611 1 98.06 92 THR A C 1
ATOM 724 O O . THR A 1 92 ? -17.516 -3.34 3.066 1 98.06 92 THR A O 1
ATOM 727 N N . ALA A 1 93 ? -17.984 -1.171 3.342 1 97.44 93 ALA A N 1
ATOM 728 C CA . ALA A 1 93 ? -18.469 -1.354 4.703 1 97.44 93 ALA A CA 1
ATOM 729 C C . ALA A 1 93 ? -19.984 -1.598 4.715 1 97.44 93 ALA A C 1
ATOM 731 O O . ALA A 1 93 ? -20.75 -0.795 4.18 1 97.44 93 ALA A O 1
ATOM 732 N N . VAL A 1 94 ? -20.422 -2.621 5.395 1 94.5 94 VAL A N 1
ATOM 733 C CA . VAL A 1 94 ? -21.812 -3.035 5.203 1 94.5 94 VAL A CA 1
ATOM 734 C C . VAL A 1 94 ? -22.578 -2.877 6.512 1 94.5 94 VAL A C 1
ATOM 736 O O . VAL A 1 94 ? -23.812 -3.02 6.539 1 94.5 94 VAL A O 1
ATOM 739 N N . ASN A 1 95 ? -22.078 -2.576 7.598 1 86.81 95 ASN A N 1
ATOM 740 C CA . ASN A 1 95 ? -22.812 -2.506 8.859 1 86.81 95 ASN A CA 1
ATOM 741 C C . ASN A 1 95 ? -23.531 -1.169 9.023 1 86.81 95 ASN A C 1
ATOM 743 O O . ASN A 1 95 ? -24.328 -0.999 9.938 1 86.81 95 ASN A O 1
ATOM 747 N N . LYS A 1 96 ? -23.297 -0.149 8.414 1 72.12 96 LYS A N 1
ATOM 748 C CA . LYS A 1 96 ? -24.047 1.097 8.531 1 72.12 96 LYS A CA 1
ATOM 749 C C . LYS A 1 96 ? -24.516 1.592 7.164 1 72.12 96 LYS A C 1
ATOM 751 O O . LYS A 1 96 ? -24.422 2.783 6.867 1 72.12 96 LYS A O 1
ATOM 756 N N . GLY A 1 97 ? -24.891 0.736 6.512 1 78.25 97 GLY A N 1
ATOM 757 C CA . GLY A 1 97 ? -25.219 1.061 5.129 1 78.25 97 GLY A CA 1
ATOM 758 C C . GLY A 1 97 ? -24.094 0.746 4.164 1 78.25 97 GLY A C 1
ATOM 759 O O . GLY A 1 97 ? -22.938 0.608 4.57 1 78.25 97 GLY A O 1
ATOM 760 N N . GLU A 1 98 ? -24.391 0.204 3.021 1 85.25 98 GLU A N 1
ATOM 761 C CA . GLU A 1 98 ? -23.422 -0.106 1.981 1 85.25 98 GLU A CA 1
ATOM 762 C C . GLU A 1 98 ? -22.672 1.145 1.543 1 85.25 98 GLU A C 1
ATOM 764 O O . GLU A 1 98 ? -23.25 2.059 0.96 1 85.25 98 GLU A O 1
ATOM 769 N N . ARG A 1 99 ? -21.438 1.177 2.057 1 93.06 99 ARG A N 1
ATOM 770 C CA . ARG A 1 99 ? -20.594 2.314 1.715 1 93.06 99 ARG A CA 1
ATOM 771 C C . ARG A 1 99 ? -19.266 1.849 1.104 1 93.06 99 ARG A C 1
ATOM 773 O O . ARG A 1 99 ? -18.531 1.088 1.728 1 93.06 99 ARG A O 1
ATOM 780 N N . LEU A 1 100 ? -19.094 2.283 -0.157 1 97.31 100 LEU A N 1
ATOM 781 C CA . LEU A 1 100 ? -17.797 2.018 -0.773 1 97.31 100 LEU A CA 1
ATOM 782 C C . LEU A 1 100 ? -16.688 2.807 -0.079 1 97.31 100 LEU A C 1
ATOM 784 O O . LEU A 1 100 ? -16.719 4.039 -0.047 1 97.31 100 LEU A O 1
ATOM 788 N N . ILE A 1 101 ? -15.688 2.053 0.438 1 97.38 101 ILE A N 1
ATOM 789 C CA . ILE A 1 101 ? -14.68 2.699 1.271 1 97.38 101 ILE A CA 1
ATOM 790 C C . ILE A 1 101 ? -13.383 2.875 0.476 1 97.38 101 ILE A C 1
ATOM 792 O O . ILE A 1 101 ? -12.648 3.842 0.681 1 97.38 101 ILE A O 1
ATOM 796 N N . ALA A 1 102 ? -13.125 1.912 -0.381 1 98.62 102 ALA A N 1
ATOM 797 C CA . ALA A 1 102 ? -11.859 1.959 -1.11 1 98.62 102 ALA A CA 1
ATOM 798 C C . ALA A 1 102 ? -11.914 1.08 -2.357 1 98.62 102 ALA A C 1
ATOM 800 O O . ALA A 1 102 ? -12.742 0.17 -2.447 1 98.62 102 ALA A O 1
ATOM 801 N N . LYS A 1 103 ? -11.102 1.394 -3.312 1 98.88 103 LYS A N 1
ATOM 802 C CA . LYS A 1 103 ? -10.789 0.583 -4.488 1 98.88 103 LYS A CA 1
ATOM 803 C C . LYS A 1 103 ? -9.297 0.325 -4.602 1 98.88 103 LYS A C 1
ATOM 805 O O . LYS A 1 103 ? -8.484 1.217 -4.34 1 98.88 103 LYS A O 1
ATOM 810 N N . ALA A 1 104 ? -8.977 -0.857 -4.98 1 98.94 104 ALA A N 1
ATOM 811 C CA . ALA A 1 104 ? -7.559 -1.19 -5.066 1 98.94 104 ALA A CA 1
ATOM 812 C C . ALA A 1 104 ? -7.281 -2.088 -6.27 1 98.94 104 ALA A C 1
ATOM 814 O O . ALA A 1 104 ? -8.172 -2.783 -6.754 1 98.94 104 ALA A O 1
ATOM 815 N N . THR A 1 105 ? -6.047 -2.021 -6.773 1 98.94 105 THR A N 1
ATOM 816 C CA . THR A 1 105 ? -5.523 -2.904 -7.809 1 98.94 105 THR A CA 1
ATOM 817 C C . THR A 1 105 ? -4.152 -3.445 -7.418 1 98.94 105 THR A C 1
ATOM 819 O O . THR A 1 105 ? -3.281 -2.688 -6.988 1 98.94 105 THR A O 1
ATOM 822 N N . ILE A 1 106 ? -4.008 -4.711 -7.457 1 98.88 106 ILE A N 1
ATOM 823 C CA . ILE A 1 106 ? -2.721 -5.355 -7.234 1 98.88 106 ILE A CA 1
ATOM 824 C C . ILE A 1 106 ? -2.357 -6.215 -8.445 1 98.88 106 ILE A C 1
ATOM 826 O O . ILE A 1 106 ? -3.146 -7.059 -8.875 1 98.88 106 ILE A O 1
ATOM 830 N N . ARG A 1 107 ? -1.167 -5.984 -9.031 1 98.94 107 ARG A N 1
ATOM 831 C CA . ARG A 1 107 ? -0.726 -6.656 -10.25 1 98.94 107 ARG A CA 1
ATOM 832 C C . ARG A 1 107 ? 0.466 -7.566 -9.977 1 98.94 107 ARG A C 1
ATOM 834 O O . ARG A 1 107 ? 1.392 -7.184 -9.25 1 98.94 107 ARG A O 1
ATOM 841 N N . HIS A 1 108 ? 0.411 -8.719 -10.578 1 98.81 108 HIS A N 1
ATOM 842 C CA . HIS A 1 108 ? 1.425 -9.75 -10.406 1 98.81 108 HIS A CA 1
ATOM 843 C C . HIS A 1 108 ? 2.035 -10.148 -11.742 1 98.81 108 HIS A C 1
ATOM 845 O O . HIS A 1 108 ? 1.361 -10.109 -12.773 1 98.81 108 HIS A O 1
ATOM 851 N N . VAL A 1 109 ? 3.256 -10.547 -11.648 1 98.69 109 VAL A N 1
ATOM 852 C CA . VAL A 1 109 ? 3.848 -11.297 -12.758 1 98.69 109 VAL A CA 1
ATOM 853 C C . VAL A 1 109 ? 4.168 -12.719 -12.305 1 98.69 109 VAL A C 1
ATOM 855 O O . VAL A 1 109 ? 4.18 -13.008 -11.102 1 98.69 109 VAL A O 1
ATOM 858 N N . CYS A 1 110 ? 4.344 -13.555 -13.281 1 98.62 110 CYS A N 1
ATOM 859 C CA . CYS A 1 110 ? 4.766 -14.922 -13.016 1 98.62 110 CYS A CA 1
ATOM 860 C C . CYS A 1 110 ? 6.219 -15.133 -13.43 1 98.62 110 CYS A C 1
ATOM 862 O O . CYS A 1 110 ? 6.594 -14.836 -14.562 1 98.62 110 CYS A O 1
ATOM 864 N N . ILE A 1 111 ? 6.996 -15.664 -12.477 1 98.06 111 ILE A N 1
ATOM 865 C CA . ILE A 1 111 ? 8.414 -15.82 -12.789 1 98.06 111 ILE A CA 1
ATOM 866 C C . ILE A 1 111 ? 8.906 -17.172 -12.266 1 98.06 111 ILE A C 1
ATOM 868 O O . ILE A 1 111 ? 8.242 -17.797 -11.43 1 98.06 111 ILE A O 1
ATOM 872 N N . ASN A 1 112 ? 10.047 -17.562 -12.82 1 96.56 112 ASN A N 1
ATOM 873 C CA . ASN A 1 112 ? 10.859 -18.562 -12.164 1 96.56 112 ASN A CA 1
ATOM 874 C C . ASN A 1 112 ? 11.633 -17.984 -10.984 1 96.56 112 ASN A C 1
ATOM 876 O O . ASN A 1 112 ? 12.398 -17.031 -11.141 1 96.56 112 ASN A O 1
ATOM 880 N N . PRO A 1 113 ? 11.469 -18.531 -9.805 1 93 113 PRO A N 1
ATOM 881 C CA . PRO A 1 113 ? 12.07 -17.891 -8.633 1 93 113 PRO A CA 1
ATOM 882 C C . PRO A 1 113 ? 13.594 -18.016 -8.609 1 93 113 PRO A C 1
ATOM 884 O O . PRO A 1 113 ? 14.266 -17.266 -7.879 1 93 113 PRO A O 1
ATOM 887 N N . ILE A 1 114 ? 14.148 -18.859 -9.398 1 91.31 114 ILE A N 1
ATOM 888 C CA . ILE A 1 114 ? 15.586 -19.109 -9.406 1 91.31 114 ILE A CA 1
ATOM 889 C C . ILE A 1 114 ? 16.281 -18.094 -10.32 1 91.31 114 ILE A C 1
ATOM 891 O O . ILE A 1 114 ? 17.141 -17.328 -9.875 1 91.31 114 ILE A O 1
ATOM 895 N N . ASN A 1 115 ? 15.891 -18.031 -11.516 1 93.5 115 ASN A N 1
ATOM 896 C CA . ASN A 1 115 ? 16.562 -17.125 -12.43 1 93.5 115 ASN A CA 1
ATOM 897 C C . ASN A 1 115 ? 15.781 -15.82 -12.609 1 93.5 115 ASN A C 1
ATOM 899 O O . ASN A 1 115 ? 16.234 -14.898 -13.281 1 93.5 115 ASN A O 1
ATOM 903 N N . ARG A 1 116 ? 14.562 -15.75 -12.055 1 93.31 116 ARG A N 1
ATOM 904 C CA . ARG A 1 116 ? 13.688 -14.586 -11.977 1 93.31 116 ARG A CA 1
ATOM 905 C C . ARG A 1 116 ? 13.242 -14.133 -13.367 1 93.31 116 ARG A C 1
ATOM 907 O O . ARG A 1 116 ? 12.992 -12.945 -13.586 1 93.31 116 ARG A O 1
ATOM 914 N N . GLN A 1 117 ? 13.203 -15.117 -14.25 1 97.06 117 GLN A N 1
ATOM 915 C CA . GLN A 1 117 ? 12.68 -14.844 -15.586 1 97.06 117 GLN A CA 1
ATOM 916 C C . GLN A 1 117 ? 11.172 -15.047 -15.641 1 97.06 117 GLN A C 1
ATOM 918 O O . GLN A 1 117 ? 10.648 -15.977 -15.016 1 97.06 117 GLN A O 1
ATOM 923 N N . ARG A 1 118 ? 10.594 -14.234 -16.469 1 98.12 118 ARG A N 1
ATOM 924 C CA . ARG A 1 118 ? 9.148 -14.359 -16.641 1 98.12 118 ARG A CA 1
ATOM 925 C C . ARG A 1 118 ? 8.789 -15.688 -17.297 1 98.12 118 ARG A C 1
ATOM 927 O O . ARG A 1 118 ? 9.523 -16.188 -18.156 1 98.12 118 ARG A O 1
ATOM 934 N N . GLN A 1 119 ? 7.68 -16.234 -16.922 1 98.31 119 GLN A N 1
ATOM 935 C CA . GLN A 1 119 ? 7.148 -17.453 -17.5 1 98.31 119 GLN A CA 1
ATOM 936 C C . GLN A 1 119 ? 5.621 -17.438 -17.531 1 98.31 119 GLN A C 1
ATOM 938 O O . GLN A 1 119 ? 4.992 -16.641 -16.828 1 98.31 119 GLN A O 1
ATOM 943 N N . PRO A 1 120 ? 5.031 -18.266 -18.359 1 98.25 120 PRO A N 1
ATOM 944 C CA . PRO A 1 120 ? 3.568 -18.297 -18.453 1 98.25 120 PRO A CA 1
ATOM 945 C C . PRO A 1 120 ? 2.91 -18.688 -17.125 1 98.25 120 PRO A C 1
ATOM 947 O O . PRO A 1 120 ? 3.48 -19.469 -16.359 1 98.25 120 PRO A O 1
ATOM 950 N N . LEU A 1 121 ? 1.729 -18.172 -16.953 1 98.19 121 LEU A N 1
ATOM 951 C CA . LEU A 1 121 ? 0.94 -18.562 -15.781 1 98.19 121 LEU A CA 1
ATOM 952 C C . LEU A 1 121 ? 0.656 -20.062 -15.789 1 98.19 121 LEU A C 1
ATOM 954 O O . LEU A 1 121 ? 0.333 -20.625 -16.828 1 98.19 121 LEU A O 1
ATOM 958 N N . PRO A 1 122 ? 0.804 -20.688 -14.586 1 96.56 122 PRO A N 1
ATOM 959 C CA . PRO A 1 122 ? 0.391 -22.094 -14.523 1 96.56 122 PRO A CA 1
ATOM 960 C C . PRO A 1 122 ? -1.109 -22.281 -14.742 1 96.56 122 PRO A C 1
ATOM 962 O O . PRO A 1 122 ? -1.889 -21.344 -14.508 1 96.56 122 PRO A O 1
ATOM 965 N N . LYS A 1 123 ? -1.484 -23.422 -15.125 1 95.31 123 LYS A N 1
ATOM 966 C CA . LYS A 1 123 ? -2.867 -23.734 -15.477 1 95.31 123 LYS A CA 1
ATOM 967 C C . LYS A 1 123 ? -3.811 -23.438 -14.32 1 95.31 123 LYS A C 1
ATOM 969 O O . LYS A 1 123 ? -4.918 -22.938 -14.523 1 95.31 123 LYS A O 1
ATOM 974 N N . GLU A 1 124 ? -3.424 -23.781 -13.125 1 95.31 124 GLU A N 1
ATOM 975 C CA . GLU A 1 124 ? -4.289 -23.578 -11.969 1 95.31 124 GLU A CA 1
ATOM 976 C C . GLU A 1 124 ? -4.605 -22.094 -11.766 1 95.31 124 GLU A C 1
ATOM 978 O O . GLU A 1 124 ? -5.707 -21.734 -11.352 1 95.31 124 GLU A O 1
ATOM 983 N N . LEU A 1 125 ? -3.672 -21.219 -12.039 1 96.25 125 LEU A N 1
ATOM 984 C CA . LEU A 1 125 ? -3.896 -19.781 -11.914 1 96.25 125 LEU A CA 1
ATOM 985 C C . LEU A 1 125 ? -4.805 -19.281 -13.031 1 96.25 125 LEU A C 1
ATOM 987 O O . LEU A 1 125 ? -5.672 -18.438 -12.797 1 96.25 125 LEU A O 1
ATOM 991 N N . VAL A 1 126 ? -4.543 -19.781 -14.203 1 96.88 126 VAL A N 1
ATOM 992 C CA . VAL A 1 126 ? -5.391 -19.391 -15.32 1 96.88 126 VAL A CA 1
ATOM 993 C C . VAL A 1 126 ? -6.84 -19.781 -15.031 1 96.88 126 VAL A C 1
ATOM 995 O O . VAL A 1 126 ? -7.758 -18.984 -15.266 1 96.88 126 VAL A O 1
ATOM 998 N N . THR A 1 127 ? -7.055 -20.969 -14.547 1 95.69 127 THR A N 1
ATOM 999 C CA . THR A 1 127 ? -8.391 -21.438 -14.188 1 95.69 127 THR A CA 1
ATOM 1000 C C . THR A 1 127 ? -9 -20.547 -13.109 1 95.69 127 THR A C 1
ATOM 1002 O O . THR A 1 127 ? -10.18 -20.188 -13.18 1 95.69 127 THR A O 1
ATOM 1005 N N . TRP A 1 128 ? -8.211 -20.234 -12.086 1 96.94 128 TRP A N 1
ATOM 1006 C CA . TRP A 1 128 ? -8.664 -19.328 -11.031 1 96.94 128 TRP A CA 1
ATOM 1007 C C . TRP A 1 128 ? -9.062 -17.969 -11.602 1 96.94 128 TRP A C 1
ATOM 1009 O O . TRP A 1 128 ? -10.102 -17.422 -11.234 1 96.94 128 TRP A O 1
ATOM 1019 N N . ILE A 1 129 ? -8.266 -17.438 -12.523 1 97.12 129 ILE A N 1
ATOM 1020 C CA . ILE A 1 129 ? -8.523 -16.141 -13.141 1 97.12 129 ILE A CA 1
ATOM 1021 C C . ILE A 1 129 ? -9.859 -16.188 -13.891 1 97.12 129 ILE A C 1
ATOM 1023 O O . ILE A 1 129 ? -10.656 -15.25 -13.805 1 97.12 129 ILE A O 1
ATOM 1027 N N . GLN A 1 130 ? -10.086 -17.203 -14.539 1 94.06 130 GLN A N 1
ATOM 1028 C CA . GLN A 1 130 ? -11.32 -17.344 -15.305 1 94.06 130 GLN A CA 1
ATOM 1029 C C . GLN A 1 130 ? -12.531 -17.422 -14.375 1 94.06 130 GLN A C 1
ATOM 1031 O O . GLN A 1 130 ? -13.609 -16.922 -14.711 1 94.06 130 GLN A O 1
ATOM 1036 N N . ARG A 1 131 ? -12.359 -18.031 -13.273 1 90.75 131 ARG A N 1
ATOM 1037 C CA . ARG A 1 131 ? -13.438 -18.188 -12.305 1 90.75 131 ARG A CA 1
ATOM 1038 C C . ARG A 1 131 ? -13.898 -16.828 -11.766 1 90.75 131 ARG A C 1
ATOM 1040 O O . ARG A 1 131 ? -15.094 -16.609 -11.57 1 90.75 131 ARG A O 1
ATOM 1047 N N . TRP A 1 132 ? -12.961 -15.977 -11.562 1 90.06 132 TRP A N 1
ATOM 1048 C CA . TRP A 1 132 ? -13.281 -14.719 -10.906 1 90.06 132 TRP A CA 1
ATOM 1049 C C . TRP A 1 132 ? -13.281 -13.57 -11.914 1 90.06 132 TRP A C 1
ATOM 1051 O O . TRP A 1 132 ? -13.344 -12.398 -11.523 1 90.06 132 TRP A O 1
ATOM 1061 N N . SER A 1 133 ? -13.133 -13.875 -13.188 1 86.5 133 SER A N 1
ATOM 1062 C CA . SER A 1 133 ? -13.117 -12.844 -14.219 1 86.5 133 SER A CA 1
ATOM 1063 C C . SER A 1 133 ? -14.484 -12.188 -14.367 1 86.5 133 SER A C 1
ATOM 1065 O O . SER A 1 133 ? -15.516 -12.859 -14.281 1 86.5 133 SER A O 1
ATOM 1067 N N . LEU A 1 134 ? -14.953 -11.445 -13.516 1 65.38 134 LEU A N 1
ATOM 1068 C CA . LEU A 1 134 ? -16.266 -10.836 -13.688 1 65.38 134 LEU A CA 1
ATOM 1069 C C . LEU A 1 134 ? -16.453 -10.352 -15.125 1 65.38 134 LEU A C 1
ATOM 1071 O O . LEU A 1 134 ? -15.531 -9.773 -15.719 1 65.38 134 LEU A O 1
ATOM 1075 N N . ALA A 1 135 ? -17.531 -10.969 -15.914 1 49.34 135 ALA A N 1
ATOM 1076 C CA . ALA A 1 135 ? -18.031 -10.391 -17.156 1 49.34 135 ALA A CA 1
ATOM 1077 C C . ALA A 1 135 ? -18.25 -8.883 -17.016 1 49.34 135 ALA A C 1
ATOM 1079 O O . ALA A 1 135 ? -19.016 -8.445 -16.141 1 49.34 135 ALA A O 1
ATOM 1080 N N . MET A 1 136 ? -17.312 -8.094 -16.859 1 41.31 136 MET A N 1
ATOM 1081 C CA . MET A 1 136 ? -17.75 -6.711 -17.016 1 41.31 136 MET A CA 1
ATOM 1082 C C . MET A 1 136 ? -18.875 -6.609 -18.031 1 41.31 136 MET A C 1
ATOM 1084 O O . MET A 1 136 ? -18.641 -6.66 -19.25 1 41.31 136 MET A O 1
ATOM 1088 N N . SER A 1 137 ? -19.844 -7.617 -18.078 1 31.31 137 SER A N 1
ATOM 1089 C CA . SER A 1 137 ? -21.016 -7.188 -18.828 1 31.31 137 SER A CA 1
ATOM 1090 C C . SER A 1 137 ? -21.734 -6.039 -18.125 1 31.31 137 SER A C 1
ATOM 1092 O O . SER A 1 137 ? -21.719 -5.953 -16.891 1 31.31 137 SER A O 1
ATOM 1094 N N . MET B 1 1 ? 17.172 12.82 2.574 1 85.94 1 MET B N 1
ATOM 1095 C CA . MET B 1 1 ? 17.375 11.398 2.285 1 85.94 1 MET B CA 1
ATOM 1096 C C . MET B 1 1 ? 17.172 10.555 3.533 1 85.94 1 MET B C 1
ATOM 1098 O O . MET B 1 1 ? 17.578 10.938 4.629 1 85.94 1 MET B O 1
ATOM 1102 N N . TYR B 1 2 ? 16.391 9.484 3.398 1 96.62 2 TYR B N 1
ATOM 1103 C CA . TYR B 1 2 ? 16.094 8.562 4.484 1 96.62 2 TYR B CA 1
ATOM 1104 C C . TYR B 1 2 ? 16.703 7.195 4.223 1 96.62 2 TYR B C 1
ATOM 1106 O O . TYR B 1 2 ? 16.688 6.703 3.09 1 96.62 2 TYR B O 1
ATOM 1114 N N . THR B 1 3 ? 17.344 6.605 5.273 1 97 3 THR B N 1
ATOM 1115 C CA . THR B 1 3 ? 17.969 5.293 5.148 1 97 3 THR B CA 1
ATOM 1116 C C . THR B 1 3 ? 17.266 4.273 6.043 1 97 3 THR B C 1
ATOM 1118 O O . THR B 1 3 ? 16.859 4.602 7.164 1 97 3 THR B O 1
ATOM 1121 N N . ARG B 1 4 ? 17.203 3.072 5.508 1 97.25 4 ARG B N 1
ATOM 1122 C CA . ARG B 1 4 ? 16.5 2.01 6.23 1 97.25 4 ARG B CA 1
ATOM 1123 C C . ARG B 1 4 ? 17.109 0.648 5.918 1 97.25 4 ARG B C 1
ATOM 1125 O O . ARG B 1 4 ? 17.281 0.29 4.754 1 97.25 4 ARG B O 1
ATOM 1132 N N . THR B 1 5 ? 17.531 -0.087 6.996 1 98.19 5 THR B N 1
ATOM 1133 C CA . THR B 1 5 ? 17.922 -1.48 6.812 1 98.19 5 THR B CA 1
ATOM 1134 C C . THR B 1 5 ? 16.703 -2.387 6.785 1 98.19 5 THR B C 1
ATOM 1136 O O . THR B 1 5 ? 15.836 -2.303 7.664 1 98.19 5 THR B O 1
ATOM 1139 N N . VAL B 1 6 ? 16.656 -3.178 5.766 1 98.44 6 VAL B N 1
ATOM 1140 C CA . VAL B 1 6 ? 15.57 -4.152 5.699 1 98.44 6 VAL B CA 1
ATOM 1141 C C . VAL B 1 6 ? 15.742 -5.195 6.801 1 98.44 6 VAL B C 1
ATOM 1143 O O . VAL B 1 6 ? 16.797 -5.828 6.906 1 98.44 6 VAL B O 1
ATOM 1146 N N . ARG B 1 7 ? 14.734 -5.391 7.566 1 98.56 7 ARG B N 1
ATOM 1147 C CA . ARG B 1 7 ? 14.742 -6.375 8.648 1 98.56 7 ARG B CA 1
ATOM 1148 C C . ARG B 1 7 ? 13.898 -7.59 8.289 1 98.56 7 ARG B C 1
ATOM 1150 O O . ARG B 1 7 ? 13.141 -7.562 7.312 1 98.56 7 ARG B O 1
ATOM 1157 N N . LEU B 1 8 ? 14.031 -8.641 9.078 1 98.44 8 LEU B N 1
ATOM 1158 C CA . LEU B 1 8 ? 13.289 -9.875 8.836 1 98.44 8 LEU B CA 1
ATOM 1159 C C . LEU B 1 8 ? 11.789 -9.609 8.789 1 98.44 8 LEU B C 1
ATOM 1161 O O . LEU B 1 8 ? 11.086 -10.148 7.93 1 98.44 8 LEU B O 1
ATOM 1165 N N . GLN B 1 9 ? 11.211 -8.766 9.602 1 98.19 9 GLN B N 1
ATOM 1166 C CA . GLN B 1 9 ? 9.781 -8.477 9.719 1 98.19 9 GLN B CA 1
ATOM 1167 C C . GLN B 1 9 ? 9.266 -7.758 8.469 1 98.19 9 GLN B C 1
ATOM 1169 O O . GLN B 1 9 ? 8.062 -7.715 8.227 1 98.19 9 GLN B O 1
ATOM 1174 N N . ASP B 1 10 ? 10.211 -7.148 7.719 1 98.69 10 ASP B N 1
ATOM 1175 C CA . ASP B 1 10 ? 9.828 -6.438 6.504 1 98.69 10 ASP B CA 1
ATOM 1176 C C . ASP B 1 10 ? 9.586 -7.406 5.348 1 98.69 10 ASP B C 1
ATOM 1178 O O . ASP B 1 10 ? 9.102 -7.012 4.289 1 98.69 10 ASP B O 1
ATOM 1182 N N . THR B 1 11 ? 10 -8.703 5.523 1 98.38 11 THR B N 1
ATOM 1183 C CA . THR B 1 11 ? 9.977 -9.656 4.426 1 98.38 11 THR B CA 1
ATOM 1184 C C . THR B 1 11 ? 8.82 -10.641 4.582 1 98.38 11 THR B C 1
ATOM 1186 O O . THR B 1 11 ? 8.102 -10.602 5.586 1 98.38 11 THR B O 1
ATOM 1189 N N . ASP B 1 12 ? 8.555 -11.383 3.541 1 96.94 12 ASP B N 1
ATOM 1190 C CA . ASP B 1 12 ? 7.543 -12.422 3.58 1 96.94 12 ASP B CA 1
ATOM 1191 C C . ASP B 1 12 ? 8.156 -13.797 3.311 1 96.94 12 ASP B C 1
ATOM 1193 O O . ASP B 1 12 ? 9.375 -13.938 3.258 1 96.94 12 ASP B O 1
ATOM 1197 N N . ALA B 1 13 ? 7.32 -14.828 3.219 1 94.12 13 ALA B N 1
ATOM 1198 C CA . ALA B 1 13 ? 7.77 -16.219 3.129 1 94.12 13 ALA B CA 1
ATOM 1199 C C . ALA B 1 13 ? 8.508 -16.469 1.817 1 94.12 13 ALA B C 1
ATOM 1201 O O . ALA B 1 13 ? 9.203 -17.484 1.675 1 94.12 13 ALA B O 1
ATOM 1202 N N . ALA B 1 14 ? 8.305 -15.562 0.818 1 93.19 14 ALA B N 1
ATOM 1203 C CA . ALA B 1 14 ? 9.031 -15.703 -0.443 1 93.19 14 ALA B CA 1
ATOM 1204 C C . ALA B 1 14 ? 10.453 -15.164 -0.32 1 93.19 14 ALA B C 1
ATOM 1206 O O . ALA B 1 14 ? 11.242 -15.242 -1.269 1 93.19 14 ALA B O 1
ATOM 1207 N N . GLY B 1 15 ? 10.789 -14.508 0.858 1 94.44 15 GLY B N 1
ATOM 1208 C CA . GLY B 1 15 ? 12.148 -14.086 1.143 1 94.44 15 GLY B CA 1
ATOM 1209 C C . GLY B 1 15 ? 12.445 -12.672 0.684 1 94.44 15 GLY B C 1
ATOM 1210 O O . GLY B 1 15 ? 13.602 -12.25 0.658 1 94.44 15 GLY B O 1
ATOM 1211 N N . VAL B 1 16 ? 11.453 -11.992 0.288 1 96.75 16 VAL B N 1
ATOM 1212 C CA . VAL B 1 16 ? 11.648 -10.633 -0.2 1 96.75 16 VAL B CA 1
ATOM 1213 C C . VAL B 1 16 ? 10.82 -9.664 0.641 1 96.75 16 VAL B C 1
ATOM 1215 O O . VAL B 1 16 ? 9.961 -10.078 1.418 1 96.75 16 VAL B O 1
ATOM 1218 N N . VAL B 1 17 ? 11.133 -8.367 0.538 1 98.56 17 VAL B N 1
ATOM 1219 C CA . VAL B 1 17 ? 10.336 -7.352 1.216 1 98.56 17 VAL B CA 1
ATOM 1220 C C . VAL B 1 17 ? 8.875 -7.461 0.78 1 98.56 17 VAL B C 1
ATOM 1222 O O . VAL B 1 17 ? 8.578 -7.512 -0.417 1 98.56 17 VAL B O 1
ATOM 1225 N N . TYR B 1 18 ? 7.988 -7.523 1.786 1 98.75 18 TYR B N 1
ATOM 1226 C CA . TYR B 1 18 ? 6.551 -7.559 1.548 1 98.75 18 TYR B CA 1
ATOM 1227 C C . TYR B 1 18 ? 6.059 -6.238 0.971 1 98.75 18 TYR B C 1
ATOM 1229 O O . TYR B 1 18 ? 6.547 -5.168 1.349 1 98.75 18 TYR B O 1
ATOM 1237 N N . PHE B 1 19 ? 5.109 -6.316 0.07 1 98.75 19 PHE B N 1
ATOM 1238 C CA . PHE B 1 19 ? 4.789 -5.137 -0.727 1 98.75 19 PHE B CA 1
ATOM 1239 C C . PHE B 1 19 ? 4.254 -4.016 0.156 1 98.75 19 PHE B C 1
ATOM 1241 O O . PHE B 1 19 ? 4.586 -2.848 -0.05 1 98.75 19 PHE B O 1
ATOM 1248 N N . THR B 1 20 ? 3.461 -4.363 1.19 1 98.88 20 THR B N 1
ATOM 1249 C CA . THR B 1 20 ? 2.953 -3.287 2.033 1 98.88 20 THR B CA 1
ATOM 1250 C C . THR B 1 20 ? 4.035 -2.789 2.986 1 98.88 20 THR B C 1
ATOM 1252 O O . THR B 1 20 ? 3.996 -1.64 3.432 1 98.88 20 THR B O 1
ATOM 1255 N N . SER B 1 21 ? 5.031 -3.609 3.305 1 98.88 21 SER B N 1
ATOM 1256 C CA . SER B 1 21 ? 6.164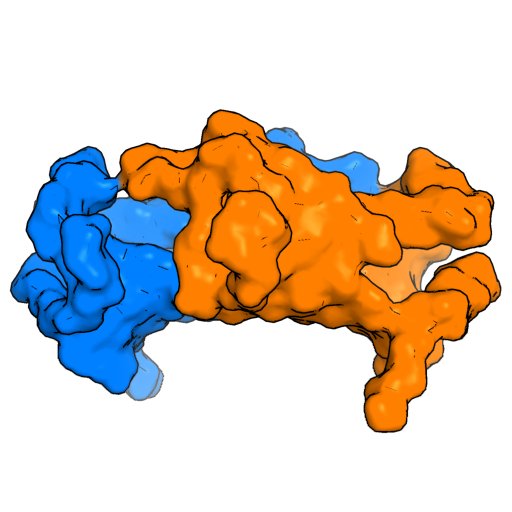 -3.148 4.105 1 98.88 21 SER B CA 1
ATOM 1257 C C . SER B 1 21 ? 6.926 -2.033 3.396 1 98.88 21 SER B C 1
ATOM 1259 O O . SER B 1 21 ? 7.402 -1.096 4.039 1 98.88 21 SER B O 1
ATOM 1261 N N . ALA B 1 22 ? 7.035 -2.146 2.109 1 98.88 22 ALA B N 1
ATOM 1262 C CA . ALA B 1 22 ? 7.703 -1.097 1.344 1 98.88 22 ALA B CA 1
ATOM 1263 C C . ALA B 1 22 ? 6.965 0.233 1.479 1 98.88 22 ALA B C 1
ATOM 1265 O O . ALA B 1 22 ? 7.594 1.285 1.624 1 98.88 22 ALA B O 1
ATOM 1266 N N . LEU B 1 23 ? 5.676 0.176 1.442 1 98.94 23 LEU B N 1
ATOM 1267 C CA . LEU B 1 23 ? 4.867 1.376 1.625 1 98.94 23 LEU B CA 1
ATOM 1268 C C . LEU B 1 23 ? 5.004 1.911 3.047 1 98.94 23 LEU B C 1
ATOM 1270 O O . LEU B 1 23 ? 5.027 3.125 3.258 1 98.94 23 LEU B O 1
ATOM 1274 N N . ASP B 1 24 ? 5.082 1.002 4.004 1 98.75 24 ASP B N 1
ATOM 1275 C CA . ASP B 1 24 ? 5.32 1.421 5.379 1 98.75 24 ASP B CA 1
ATOM 1276 C C . ASP B 1 24 ? 6.645 2.17 5.504 1 98.75 24 ASP B C 1
ATOM 1278 O O . ASP B 1 24 ? 6.727 3.184 6.203 1 98.75 24 ASP B O 1
ATOM 1282 N N . ILE B 1 25 ? 7.613 1.688 4.852 1 98.81 25 ILE B N 1
ATOM 1283 C CA . ILE B 1 25 ? 8.93 2.311 4.879 1 98.81 25 ILE B CA 1
ATOM 1284 C C . ILE B 1 25 ? 8.859 3.703 4.254 1 98.81 25 ILE B C 1
ATOM 1286 O O . ILE B 1 25 ? 9.477 4.648 4.75 1 98.81 25 ILE B O 1
ATOM 1290 N N . CYS B 1 26 ? 8.094 3.85 3.176 1 98.75 26 CYS B N 1
ATOM 1291 C CA . CYS B 1 26 ? 7.863 5.168 2.598 1 98.75 26 CYS B CA 1
ATOM 1292 C C . CYS B 1 26 ? 7.25 6.113 3.621 1 98.75 26 CYS B C 1
ATOM 1294 O O . CYS B 1 26 ? 7.695 7.254 3.766 1 98.75 26 CYS B O 1
ATOM 1296 N N . HIS B 1 27 ? 6.254 5.637 4.312 1 98.5 27 HIS B N 1
ATOM 1297 C CA . HIS B 1 27 ? 5.59 6.488 5.293 1 98.5 27 HIS B CA 1
ATOM 1298 C C . HIS B 1 27 ? 6.523 6.832 6.449 1 98.5 27 HIS B C 1
ATOM 1300 O O . HIS B 1 27 ? 6.469 7.941 6.988 1 98.5 27 HIS B O 1
ATOM 1306 N N . GLU B 1 28 ? 7.383 5.91 6.836 1 98.25 28 GLU B N 1
ATOM 1307 C CA . GLU B 1 28 ? 8.414 6.195 7.828 1 98.25 28 GLU B CA 1
ATOM 1308 C C . GLU B 1 28 ? 9.312 7.34 7.375 1 98.25 28 GLU B C 1
ATOM 1310 O O . GLU B 1 28 ? 9.664 8.211 8.172 1 98.25 28 GLU B O 1
ATOM 1315 N N . ALA B 1 29 ? 9.68 7.293 6.137 1 98.44 29 ALA B N 1
ATOM 1316 C CA . ALA B 1 29 ? 10.508 8.359 5.578 1 98.44 29 ALA B CA 1
ATOM 1317 C C . ALA B 1 29 ? 9.773 9.695 5.613 1 98.44 29 ALA B C 1
ATOM 1319 O O . ALA B 1 29 ? 10.383 10.734 5.879 1 98.44 29 ALA B O 1
ATOM 1320 N N . PHE B 1 30 ? 8.484 9.688 5.312 1 98.31 30 PHE B N 1
ATOM 1321 C CA . PHE B 1 30 ? 7.637 10.875 5.434 1 98.31 30 PHE B CA 1
ATOM 1322 C C . PHE B 1 30 ? 7.707 11.445 6.844 1 98.31 30 PHE B C 1
ATOM 1324 O O . PHE B 1 30 ? 8.023 12.625 7.027 1 98.31 30 PHE B O 1
ATOM 1331 N N . GLU B 1 31 ? 7.508 10.602 7.816 1 97.81 31 GLU B N 1
ATOM 1332 C CA . GLU B 1 31 ? 7.543 11.031 9.211 1 97.81 31 GLU B CA 1
ATOM 1333 C C . GLU B 1 31 ? 8.906 11.602 9.578 1 97.81 31 GLU B C 1
ATOM 1335 O O . GLU B 1 31 ? 9 12.641 10.242 1 97.81 31 GLU B O 1
ATOM 1340 N N . ASP B 1 32 ? 9.906 10.906 9.125 1 98.06 32 ASP B N 1
ATOM 1341 C CA . ASP B 1 32 ? 11.266 11.375 9.383 1 98.06 32 ASP B CA 1
ATOM 1342 C C . ASP B 1 32 ? 11.492 12.758 8.781 1 98.06 32 ASP B C 1
ATOM 1344 O O . ASP B 1 32 ? 12.133 13.609 9.398 1 98.06 32 ASP B O 1
ATOM 1348 N N . SER B 1 33 ? 11.008 12.945 7.586 1 97.5 33 SER B N 1
ATOM 1349 C CA . SER B 1 33 ? 11.188 14.234 6.922 1 97.5 33 SER B CA 1
ATOM 1350 C C . SER B 1 33 ? 10.453 15.344 7.668 1 97.5 33 SER B C 1
ATOM 1352 O O . SER B 1 33 ? 10.93 16.484 7.715 1 97.5 33 SER B O 1
ATOM 1354 N N . LEU B 1 34 ? 9.281 15.062 8.172 1 97.19 34 LEU B N 1
ATOM 1355 C CA . LEU B 1 34 ? 8.57 16.031 9.008 1 97.19 34 LEU B CA 1
ATOM 1356 C C . LEU B 1 34 ? 9.414 16.422 10.219 1 97.19 34 LEU B C 1
ATOM 1358 O O . LEU B 1 34 ? 9.562 17.609 10.516 1 97.19 34 LEU B O 1
ATOM 1362 N N . MET B 1 35 ? 9.953 15.375 10.891 1 97.06 35 MET B N 1
ATOM 1363 C CA . MET B 1 35 ? 10.797 15.617 12.062 1 97.06 35 MET B CA 1
ATOM 1364 C C . MET B 1 35 ? 12.008 16.469 11.695 1 97.06 35 MET B C 1
ATOM 1366 O O . MET B 1 35 ? 12.383 17.375 12.445 1 97.06 35 MET B O 1
ATOM 1370 N N . GLY B 1 36 ? 12.547 16.219 10.578 1 95 36 GLY B N 1
ATOM 1371 C CA . GLY B 1 36 ? 13.68 16.984 10.086 1 95 36 GLY B CA 1
ATOM 1372 C C . GLY B 1 36 ? 13.344 18.453 9.859 1 95 36 GLY B C 1
ATOM 1373 O O . GLY B 1 36 ? 14.234 19.312 9.906 1 95 36 GLY B O 1
ATOM 1374 N N . ALA B 1 37 ? 12.102 18.734 9.609 1 94.5 37 ALA B N 1
ATOM 1375 C CA . ALA B 1 37 ? 11.648 20.094 9.383 1 94.5 37 ALA B CA 1
ATOM 1376 C C . ALA B 1 37 ? 11.227 20.766 10.688 1 94.5 37 ALA B C 1
ATOM 1378 O O . ALA B 1 37 ? 10.688 21.875 10.688 1 94.5 37 ALA B O 1
ATOM 1379 N N . GLY B 1 38 ? 11.32 20.078 11.781 1 95.69 38 GLY B N 1
ATOM 1380 C CA . GLY B 1 38 ? 11.023 20.641 13.086 1 95.69 38 GLY B CA 1
ATOM 1381 C C . GLY B 1 38 ? 9.609 20.375 13.547 1 95.69 38 GLY B C 1
ATOM 1382 O O . GLY B 1 38 ? 9.148 20.953 14.539 1 95.69 38 GLY B O 1
ATOM 1383 N N . ILE B 1 39 ? 8.992 19.516 12.844 1 96.25 39 ILE B N 1
ATOM 1384 C CA . ILE B 1 39 ? 7.617 19.188 13.203 1 96.25 39 ILE B CA 1
ATOM 1385 C C . ILE B 1 39 ? 7.609 18 14.172 1 96.25 39 ILE B C 1
ATOM 1387 O O . ILE B 1 39 ? 8.234 16.969 13.906 1 96.25 39 ILE B O 1
ATOM 1391 N N . ASP B 1 40 ? 6.891 18.172 15.32 1 96.94 40 ASP B N 1
ATOM 1392 C CA . ASP B 1 40 ? 6.68 17.062 16.234 1 96.94 40 ASP B CA 1
ATOM 1393 C C . ASP B 1 40 ? 5.578 16.141 15.742 1 96.94 40 ASP B C 1
ATOM 1395 O O . ASP B 1 40 ? 4.398 16.5 15.75 1 96.94 40 ASP B O 1
ATOM 1399 N N . ILE B 1 41 ? 5.934 14.914 15.422 1 95.38 41 ILE B N 1
ATOM 1400 C CA . ILE B 1 41 ? 4.984 14.055 14.727 1 95.38 41 ILE B CA 1
ATOM 1401 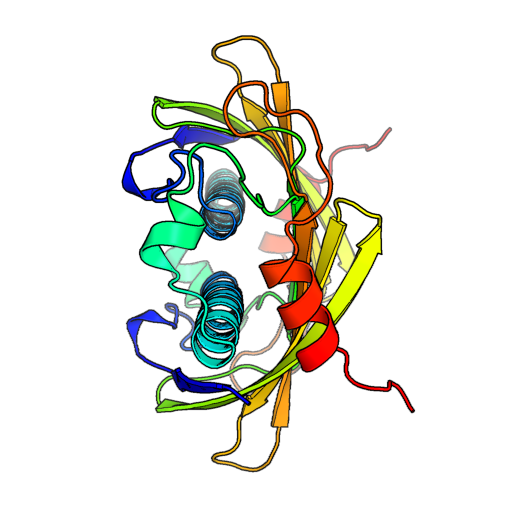C C . ILE B 1 41 ? 3.934 13.539 15.711 1 95.38 41 ILE B C 1
ATOM 1403 O O . ILE B 1 41 ? 2.809 13.219 15.32 1 95.38 41 ILE B O 1
ATOM 1407 N N . ARG B 1 42 ? 4.223 13.477 17.016 1 94.81 42 ARG B N 1
ATOM 1408 C CA . ARG B 1 42 ? 3.211 13.094 18 1 94.81 42 ARG B CA 1
ATOM 1409 C C . ARG B 1 42 ? 2.053 14.086 18.016 1 94.81 42 ARG B C 1
ATOM 1411 O O . ARG B 1 42 ? 0.889 13.688 17.922 1 94.81 42 ARG B O 1
ATOM 1418 N N . THR B 1 43 ? 2.404 15.32 18.078 1 92.81 43 THR B N 1
ATOM 1419 C CA . THR B 1 43 ? 1.38 16.359 18.109 1 92.81 43 THR B CA 1
ATOM 1420 C C . THR B 1 43 ? 0.761 16.547 16.734 1 92.81 43 THR B C 1
ATOM 1422 O O . THR B 1 43 ? -0.423 16.875 16.609 1 92.81 43 THR B O 1
ATOM 1425 N N . PHE B 1 44 ? 1.54 16.312 15.742 1 94.12 44 PHE B N 1
ATOM 1426 C CA . PHE B 1 44 ? 1.068 16.469 14.367 1 94.12 44 PHE B CA 1
ATOM 1427 C C . PHE B 1 44 ? -0.073 15.508 14.078 1 94.12 44 PHE B C 1
ATOM 1429 O O . PHE B 1 44 ? -1.152 15.922 13.656 1 94.12 44 PHE B O 1
ATOM 1436 N N . PHE B 1 45 ? 0.086 14.227 14.469 1 92.31 45 PHE B N 1
ATOM 1437 C CA . PHE B 1 45 ? -0.898 13.219 14.109 1 92.31 45 PHE B CA 1
ATOM 1438 C C . PHE B 1 45 ? -2.027 13.172 15.133 1 92.31 45 PHE B C 1
ATOM 1440 O O . PHE B 1 45 ? -3.072 12.562 14.875 1 92.31 45 PHE B O 1
ATOM 1447 N N . SER B 1 46 ? -1.899 13.836 16.234 1 91.75 46 SER B N 1
ATOM 1448 C CA . SER B 1 46 ? -2.943 13.836 17.266 1 91.75 46 SER B CA 1
ATOM 1449 C C . SER B 1 46 ? -3.666 15.18 17.297 1 91.75 46 SER B C 1
ATOM 1451 O O . SER B 1 46 ? -4.504 15.414 18.172 1 91.75 46 SER B O 1
ATOM 1453 N N . ASN B 1 47 ? -3.32 16.078 16.391 1 91.5 47 ASN B N 1
ATOM 1454 C CA . ASN B 1 47 ? -3.932 17.391 16.359 1 91.5 47 ASN B CA 1
ATOM 1455 C C . ASN B 1 47 ? -5.441 17.312 16.172 1 91.5 47 ASN B C 1
ATOM 1457 O O . ASN B 1 47 ? -5.918 16.766 15.164 1 91.5 47 ASN B O 1
ATOM 1461 N N . PRO B 1 48 ? -6.238 17.875 17.062 1 91.31 48 PRO B N 1
ATOM 1462 C CA . PRO B 1 48 ? -7.699 17.75 16.984 1 91.31 48 PRO B CA 1
ATOM 1463 C C . PRO B 1 48 ? -8.305 18.641 15.898 1 91.31 48 PRO B C 1
ATOM 1465 O O . PRO B 1 48 ? -9.477 18.484 15.547 1 91.31 48 PRO B O 1
ATOM 1468 N N . ASP B 1 49 ? -7.508 19.5 15.352 1 94.31 49 ASP B N 1
ATOM 1469 C CA . ASP B 1 49 ? -8.055 20.484 14.422 1 94.31 49 ASP B CA 1
ATOM 1470 C C . ASP B 1 49 ? -7.715 20.109 12.977 1 94.31 49 ASP B C 1
ATOM 1472 O O . ASP B 1 49 ? -8.297 20.656 12.039 1 94.31 49 ASP B O 1
ATOM 1476 N N . THR B 1 50 ? -6.715 19.266 12.828 1 96.06 50 THR B N 1
ATOM 1477 C CA . THR B 1 50 ? -6.242 18.984 11.477 1 96.06 50 THR B CA 1
ATOM 1478 C C . THR B 1 50 ? -5.812 17.531 11.352 1 96.06 50 THR B C 1
ATOM 1480 O O . THR B 1 50 ? -5.18 16.984 12.258 1 96.06 50 THR B O 1
ATOM 1483 N N . ALA B 1 51 ? -6.246 16.922 10.297 1 96.75 51 ALA B N 1
ATOM 1484 C CA . ALA B 1 51 ? -5.793 15.578 9.93 1 96.75 51 ALA B CA 1
ATOM 1485 C C . ALA B 1 51 ? -5.406 15.523 8.453 1 96.75 51 ALA B C 1
ATOM 1487 O O . ALA B 1 51 ? -5.918 16.297 7.637 1 96.75 51 ALA B O 1
ATOM 1488 N N . THR B 1 52 ? -4.48 14.656 8.117 1 97.69 52 THR B N 1
ATOM 1489 C CA . THR B 1 52 ? -4.039 14.5 6.734 1 97.69 52 THR B CA 1
ATOM 1490 C C . THR B 1 52 ? -4.184 13.047 6.281 1 97.69 52 THR B C 1
ATOM 1492 O O . THR B 1 52 ? -3.189 12.391 5.965 1 97.69 52 THR B O 1
ATOM 1495 N N . PRO B 1 53 ? -5.387 12.562 6.191 1 98 53 PRO B N 1
ATOM 1496 C CA . PRO B 1 53 ? -5.559 11.172 5.773 1 98 53 PRO B CA 1
ATOM 1497 C C . PRO B 1 53 ? -5.016 10.906 4.367 1 98 53 PRO B C 1
ATOM 1499 O O . PRO B 1 53 ? -5.012 11.805 3.525 1 98 53 PRO B O 1
ATOM 1502 N N . ILE B 1 54 ? -4.52 9.695 4.184 1 98.75 54 ILE B N 1
ATOM 1503 C CA . ILE B 1 54 ? -4.098 9.219 2.871 1 98.75 54 ILE B CA 1
ATOM 1504 C C . ILE B 1 54 ? -5.324 8.867 2.031 1 98.75 54 ILE B C 1
ATOM 1506 O O . ILE B 1 54 ? -6.184 8.094 2.471 1 98.75 54 ILE B O 1
ATOM 1510 N N . ILE B 1 55 ? -5.344 9.43 0.783 1 98.81 55 ILE B N 1
ATOM 1511 C CA . ILE B 1 55 ? -6.5 9.164 -0.066 1 98.81 55 ILE B CA 1
ATOM 1512 C C . ILE B 1 55 ? -6.066 8.352 -1.283 1 98.81 55 ILE B C 1
ATOM 1514 O O . ILE B 1 55 ? -6.906 7.848 -2.035 1 98.81 55 ILE B O 1
ATOM 1518 N N . HIS B 1 56 ? -4.793 8.273 -1.509 1 98.94 56 HIS B N 1
ATOM 1519 C CA . HIS B 1 56 ? -4.238 7.461 -2.586 1 98.94 56 HIS B CA 1
ATOM 1520 C C . HIS B 1 56 ? -2.836 6.969 -2.236 1 98.94 56 HIS B C 1
ATOM 1522 O O . HIS B 1 56 ? -2.037 7.715 -1.667 1 98.94 56 HIS B O 1
ATOM 1528 N N . ALA B 1 57 ? -2.551 5.734 -2.559 1 98.94 57 ALA B N 1
ATOM 1529 C CA . ALA B 1 57 ? -1.187 5.211 -2.51 1 98.94 57 ALA B CA 1
ATOM 1530 C C . ALA B 1 57 ? -0.923 4.262 -3.674 1 98.94 57 ALA B C 1
ATOM 1532 O O . ALA B 1 57 ? -1.788 3.461 -4.039 1 98.94 57 ALA B O 1
ATOM 1533 N N . ASP B 1 58 ? 0.222 4.363 -4.25 1 98.94 58 ASP B N 1
ATOM 1534 C CA . ASP B 1 58 ? 0.635 3.371 -5.234 1 98.94 58 ASP B CA 1
ATOM 1535 C C . ASP B 1 58 ? 2.133 3.09 -5.137 1 98.94 58 ASP B C 1
ATOM 1537 O O . ASP B 1 58 ? 2.887 3.898 -4.59 1 98.94 58 ASP B O 1
ATOM 1541 N N . ILE B 1 59 ? 2.531 1.976 -5.66 1 98.94 59 ILE B N 1
ATOM 1542 C CA . ILE B 1 59 ? 3.936 1.583 -5.691 1 98.94 59 ILE B CA 1
ATOM 1543 C C . ILE B 1 59 ? 4.191 0.664 -6.883 1 98.94 59 ILE B C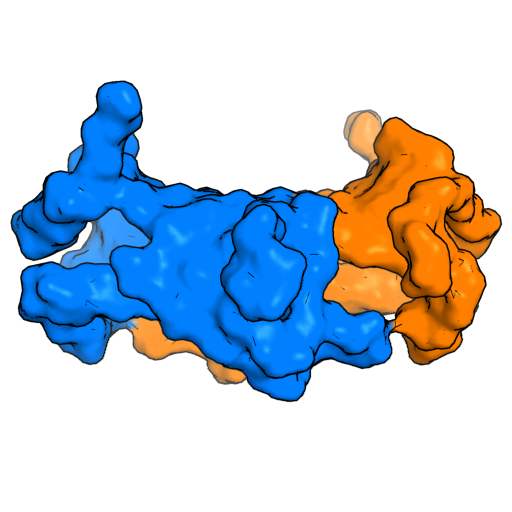 1
ATOM 1545 O O . ILE B 1 59 ? 3.359 -0.189 -7.207 1 98.94 59 ILE B O 1
ATOM 1549 N N . ASP B 1 60 ? 5.266 0.895 -7.555 1 98.94 60 ASP B N 1
ATOM 1550 C CA . ASP B 1 60 ? 5.812 0.023 -8.594 1 98.94 60 ASP B CA 1
ATOM 1551 C C . ASP B 1 60 ? 7.105 -0.637 -8.125 1 98.94 60 ASP B C 1
ATOM 1553 O O . ASP B 1 60 ? 8.039 0.046 -7.695 1 98.94 60 ASP B O 1
ATOM 1557 N N . PHE B 1 61 ? 7.086 -1.926 -8.195 1 98.81 61 PHE B N 1
ATOM 1558 C CA . PHE B 1 61 ? 8.289 -2.676 -7.852 1 98.81 61 PHE B CA 1
ATOM 1559 C C . PHE B 1 61 ? 9.078 -3.031 -9.102 1 98.81 61 PHE B C 1
ATOM 1561 O O . PHE B 1 61 ? 8.539 -3.635 -10.039 1 98.81 61 PHE B O 1
ATOM 1568 N N . LEU B 1 62 ? 10.328 -2.709 -9.07 1 97.44 62 LEU B N 1
ATOM 1569 C CA . LEU B 1 62 ? 11.203 -2.955 -10.219 1 97.44 62 LEU B CA 1
ATOM 1570 C C . LEU B 1 62 ? 12.117 -4.145 -9.953 1 97.44 62 LEU B C 1
ATOM 1572 O O . LEU B 1 62 ? 12.422 -4.914 -10.867 1 97.44 62 LEU B O 1
ATOM 1576 N N . LYS B 1 63 ? 12.578 -4.273 -8.75 1 95.75 63 LYS B N 1
ATOM 1577 C CA . LYS B 1 63 ? 13.453 -5.355 -8.297 1 95.75 63 LYS B CA 1
ATOM 1578 C C . LYS B 1 63 ? 13.125 -5.762 -6.863 1 95.75 63 LYS B C 1
ATOM 1580 O O . LYS B 1 63 ? 12.633 -4.949 -6.082 1 95.75 63 LYS B O 1
ATOM 1585 N N . PRO B 1 64 ? 13.461 -7.035 -6.578 1 95.94 64 PRO B N 1
ATOM 1586 C CA . PRO B 1 64 ? 13.234 -7.441 -5.188 1 95.94 64 PRO B CA 1
ATOM 1587 C C . PRO B 1 64 ? 14.289 -6.891 -4.234 1 95.94 64 PRO B C 1
ATOM 1589 O O . PRO B 1 64 ? 15.383 -6.508 -4.668 1 95.94 64 PRO B O 1
ATOM 1592 N N . SER B 1 65 ? 13.898 -6.75 -3 1 96.44 65 SER B N 1
ATOM 1593 C CA . SER B 1 65 ? 14.812 -6.426 -1.91 1 96.44 65 SER B CA 1
ATOM 1594 C C . SER B 1 65 ? 14.75 -7.477 -0.806 1 96.44 65 SER B C 1
ATOM 1596 O O . SER B 1 65 ? 13.703 -8.078 -0.575 1 96.44 65 SER B O 1
ATOM 1598 N N . PHE B 1 66 ? 15.875 -7.68 -0.1 1 96.56 66 PHE B N 1
ATOM 1599 C CA . PHE B 1 66 ? 16.047 -8.789 0.828 1 96.56 66 PHE B CA 1
ATOM 1600 C C . PHE B 1 66 ? 16.453 -8.289 2.205 1 96.56 66 PHE B C 1
ATOM 1602 O O . PHE B 1 66 ? 16.969 -7.172 2.34 1 96.56 66 PHE B O 1
ATOM 1609 N N . CYS B 1 67 ? 16.188 -9.156 3.18 1 98.19 67 CYS B N 1
ATOM 1610 C CA . CYS B 1 67 ? 16.672 -8.844 4.523 1 98.19 67 CYS B CA 1
ATOM 1611 C C . CYS B 1 67 ? 18.156 -8.484 4.5 1 98.19 67 CYS B C 1
ATOM 1613 O O . CYS B 1 67 ? 18.953 -9.156 3.846 1 98.19 67 CYS B O 1
ATOM 1615 N N . GLY B 1 68 ? 18.453 -7.422 5.211 1 97.56 68 GLY B N 1
ATOM 1616 C CA . GLY B 1 68 ? 19.844 -6.98 5.285 1 97.56 68 GLY B CA 1
ATOM 1617 C C . GLY B 1 68 ? 20.188 -5.922 4.25 1 97.56 68 GLY B C 1
ATOM 1618 O O . GLY B 1 68 ? 21.203 -5.25 4.363 1 97.56 68 GLY B O 1
ATOM 1619 N N . ASP B 1 69 ? 19.359 -5.805 3.23 1 97.69 69 ASP B N 1
ATOM 1620 C CA . ASP B 1 69 ? 19.609 -4.746 2.254 1 97.69 69 ASP B CA 1
ATOM 1621 C C . ASP B 1 69 ? 19.562 -3.371 2.912 1 97.69 69 ASP B C 1
ATOM 1623 O O . ASP B 1 69 ? 18.766 -3.135 3.818 1 97.69 69 ASP B O 1
ATOM 1627 N N . GLN B 1 70 ? 20.422 -2.463 2.449 1 98 70 GLN B N 1
ATOM 1628 C CA . GLN B 1 70 ? 20.391 -1.061 2.852 1 98 70 GLN B CA 1
ATOM 1629 C C . GLN B 1 70 ? 19.656 -0.204 1.828 1 98 70 GLN B C 1
ATOM 1631 O O . GLN B 1 70 ? 20.125 -0.041 0.697 1 98 70 GLN B O 1
ATOM 1636 N N . LEU B 1 71 ? 18.547 0.364 2.291 1 97.94 71 LEU B N 1
ATOM 1637 C CA . LEU B 1 71 ? 17.719 1.159 1.396 1 97.94 71 LEU B CA 1
ATOM 1638 C C . LEU B 1 71 ? 17.922 2.65 1.64 1 97.94 71 LEU B C 1
ATOM 1640 O O . LEU B 1 71 ? 18.078 3.08 2.785 1 97.94 71 LEU B O 1
ATOM 1644 N N . THR B 1 72 ? 17.953 3.383 0.596 1 97.81 72 THR B N 1
ATOM 1645 C CA . THR B 1 72 ? 17.828 4.836 0.651 1 97.81 72 THR B CA 1
ATOM 1646 C C . THR B 1 72 ? 16.547 5.289 -0.048 1 97.81 72 THR B C 1
ATOM 1648 O O . THR B 1 72 ? 16.219 4.793 -1.129 1 97.81 72 THR B O 1
ATOM 1651 N N . LEU B 1 73 ? 15.852 6.156 0.617 1 97.81 73 LEU B N 1
ATOM 1652 C CA . LEU B 1 73 ? 14.648 6.73 0.034 1 97.81 73 LEU B CA 1
ATOM 1653 C C . LEU B 1 73 ? 14.844 8.211 -0.277 1 97.81 73 LEU B C 1
ATOM 1655 O O . LEU B 1 7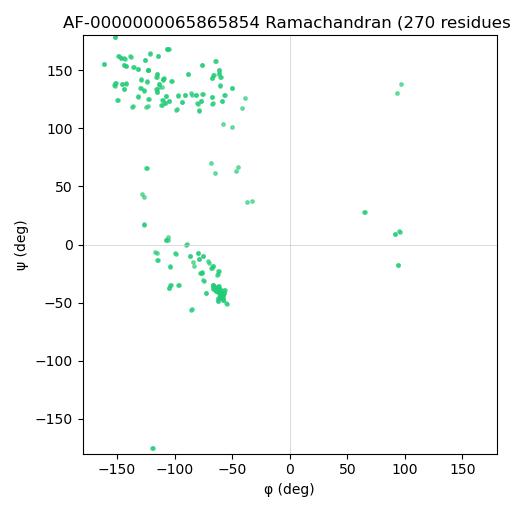3 ? 15.172 9 0.613 1 97.81 73 LEU B O 1
ATOM 1659 N N . GLN B 1 74 ? 14.703 8.523 -1.534 1 96.44 74 GLN B N 1
ATOM 1660 C CA . GLN B 1 74 ? 14.578 9.914 -1.945 1 96.44 74 GLN B CA 1
ATOM 1661 C C . GLN B 1 74 ? 13.109 10.328 -2.043 1 96.44 74 GLN B C 1
ATOM 1663 O O . GLN B 1 74 ? 12.32 9.672 -2.736 1 96.44 74 GLN B O 1
ATOM 1668 N N . LEU B 1 75 ? 12.758 11.336 -1.324 1 96.31 75 LEU B N 1
ATOM 1669 C CA . LEU B 1 75 ? 11.375 11.781 -1.387 1 96.31 75 LEU B CA 1
ATOM 1670 C C . LEU B 1 75 ? 11.273 13.18 -1.98 1 96.31 75 LEU B C 1
ATOM 1672 O O . LEU B 1 75 ? 12.188 13.992 -1.824 1 96.31 75 LEU B O 1
ATOM 1676 N N . SER B 1 76 ? 10.227 13.414 -2.68 1 96.94 76 SER B N 1
ATOM 1677 C CA . SER B 1 76 ? 9.836 14.742 -3.162 1 96.94 76 SER B CA 1
ATOM 1678 C C . SER B 1 76 ? 8.383 15.047 -2.818 1 96.94 76 SER B C 1
ATOM 1680 O O . SER B 1 76 ? 7.527 14.164 -2.877 1 96.94 76 SER B O 1
ATOM 1682 N N . THR B 1 77 ? 8.195 16.312 -2.486 1 97.44 77 THR B N 1
ATOM 1683 C CA . THR B 1 77 ? 6.863 16.734 -2.068 1 97.44 77 THR B CA 1
ATOM 1684 C C . THR B 1 77 ? 6.23 17.641 -3.119 1 97.44 77 THR B C 1
ATOM 1686 O O . THR B 1 77 ? 6.918 18.453 -3.746 1 97.44 77 THR B O 1
ATOM 1689 N N . HIS B 1 78 ? 4.934 17.453 -3.293 1 97.5 78 HIS B N 1
ATOM 1690 C CA . HIS B 1 78 ? 4.18 18.219 -4.277 1 97.5 78 HIS B CA 1
ATOM 1691 C C . HIS B 1 78 ? 2.846 18.688 -3.709 1 97.5 78 HIS B C 1
ATOM 1693 O O . HIS B 1 78 ? 2.002 17.875 -3.338 1 97.5 78 HIS B O 1
ATOM 1699 N N . GLN B 1 79 ? 2.67 20 -3.656 1 97.56 79 GLN B N 1
ATOM 1700 C CA . GLN B 1 79 ? 1.348 20.516 -3.326 1 97.56 79 GLN B CA 1
ATOM 1701 C C . GLN B 1 79 ? 0.429 20.5 -4.547 1 97.56 79 GLN B C 1
ATOM 1703 O O . GLN B 1 79 ? 0.721 21.141 -5.559 1 97.56 79 GLN B O 1
ATOM 1708 N N . LEU B 1 80 ? -0.61 19.844 -4.434 1 97.88 80 LEU B N 1
ATOM 1709 C CA . LEU B 1 80 ? -1.499 19.672 -5.578 1 97.88 80 LEU B CA 1
ATOM 1710 C C . LEU B 1 80 ? -2.635 20.688 -5.543 1 97.88 80 LEU B C 1
ATOM 1712 O O . LEU B 1 80 ? -3.158 21.078 -6.594 1 97.88 80 LEU B O 1
ATOM 1716 N N . ALA B 1 81 ? -3.088 21.016 -4.406 1 98.38 81 ALA B N 1
ATOM 1717 C CA . ALA B 1 81 ? -4.129 22 -4.117 1 98.38 81 ALA B CA 1
ATOM 1718 C C . ALA B 1 81 ? -3.938 22.609 -2.734 1 98.38 81 ALA B C 1
ATOM 1720 O O . ALA B 1 81 ? -2.951 22.328 -2.053 1 98.38 81 ALA B O 1
ATOM 1721 N N . GLU B 1 82 ? -4.797 23.547 -2.363 1 98 82 GLU B N 1
ATOM 1722 C CA . GLU B 1 82 ? -4.688 24.203 -1.069 1 98 82 GLU B CA 1
ATOM 1723 C C . GLU B 1 82 ? -4.84 23.219 0.079 1 98 82 GLU B C 1
ATOM 1725 O O . GLU B 1 82 ? -4.367 23.469 1.189 1 98 82 GLU B O 1
ATOM 1730 N N . ASP B 1 83 ? -5.5 22.078 -0.215 1 98.69 83 ASP B N 1
ATOM 1731 C CA . ASP B 1 83 ? -5.816 21.125 0.848 1 98.69 83 ASP B CA 1
ATOM 1732 C C . ASP B 1 83 ? -5.309 19.734 0.502 1 98.69 83 ASP B C 1
ATOM 1734 O O . ASP B 1 83 ? -5.801 18.734 1.041 1 98.69 83 ASP B O 1
ATOM 1738 N N . GLU B 1 84 ? -4.379 19.656 -0.476 1 98.69 84 GLU B N 1
ATOM 1739 C CA . GLU B 1 84 ? -3.965 18.359 -0.986 1 98.69 84 GLU B CA 1
ATOM 1740 C C . GLU B 1 84 ? -2.49 18.359 -1.376 1 98.69 84 GLU B C 1
ATOM 1742 O O . GLU B 1 84 ? -2.006 19.312 -1.985 1 98.69 84 GLU B O 1
ATOM 1747 N N . PHE B 1 85 ? -1.817 17.266 -1.02 1 98.44 85 PHE B N 1
ATOM 1748 C CA . PHE B 1 85 ? -0.426 17.109 -1.424 1 98.44 85 PHE B CA 1
ATOM 1749 C C . PHE B 1 85 ? -0.077 15.641 -1.621 1 98.44 85 PHE B C 1
ATOM 1751 O O . PHE B 1 85 ? -0.824 14.758 -1.193 1 98.44 85 PHE B O 1
ATOM 1758 N N . GLU B 1 86 ? 1.012 15.406 -2.324 1 98.69 86 GLU B N 1
ATOM 1759 C CA . GLU B 1 86 ? 1.515 14.039 -2.449 1 98.69 86 GLU B CA 1
ATOM 1760 C C . GLU B 1 86 ? 3.027 13.992 -2.258 1 98.69 86 GLU B C 1
ATOM 1762 O O . GLU B 1 86 ? 3.715 15 -2.428 1 98.69 86 GLU B O 1
ATOM 1767 N N . VAL B 1 87 ? 3.457 12.906 -1.828 1 98.5 87 VAL B N 1
ATOM 1768 C CA . VAL B 1 87 ? 4.879 12.602 -1.689 1 98.5 87 VAL B CA 1
ATOM 1769 C C . VAL B 1 87 ? 5.262 11.469 -2.637 1 98.5 87 VAL B C 1
ATOM 1771 O O . VAL B 1 87 ? 4.566 10.453 -2.709 1 98.5 87 VAL B O 1
ATOM 1774 N N . ARG B 1 88 ? 6.297 11.68 -3.346 1 98.56 88 ARG B N 1
ATOM 1775 C CA . ARG B 1 88 ? 6.836 10.672 -4.254 1 98.56 88 ARG B CA 1
ATOM 1776 C C . ARG B 1 88 ? 8.156 10.117 -3.73 1 98.56 88 ARG B C 1
ATOM 1778 O O . ARG B 1 88 ? 8.977 10.859 -3.188 1 98.56 88 ARG B O 1
ATOM 1785 N N . TYR B 1 89 ? 8.328 8.828 -3.955 1 98.44 89 TYR B N 1
ATOM 1786 C CA . TYR B 1 89 ? 9.492 8.148 -3.398 1 98.44 89 TYR B CA 1
ATOM 1787 C C . TYR B 1 89 ? 10.219 7.348 -4.469 1 98.44 89 TYR B C 1
ATOM 1789 O O . TYR B 1 89 ? 9.594 6.676 -5.289 1 98.44 89 TYR B O 1
ATOM 1797 N N . ASN B 1 90 ? 11.5 7.488 -4.457 1 98.12 90 ASN B N 1
ATOM 1798 C CA . ASN B 1 90 ? 12.391 6.512 -5.074 1 98.12 90 ASN B CA 1
ATOM 1799 C C . ASN B 1 90 ? 13.148 5.695 -4.023 1 98.12 90 ASN B C 1
ATOM 1801 O O . ASN B 1 90 ? 13.836 6.262 -3.17 1 98.12 90 ASN B O 1
ATOM 1805 N N . ILE B 1 91 ? 12.977 4.426 -4.074 1 98.19 91 ILE B N 1
ATOM 1806 C CA . ILE B 1 91 ? 13.625 3.523 -3.129 1 98.19 91 ILE B CA 1
ATOM 1807 C C . ILE B 1 91 ? 14.789 2.811 -3.814 1 98.19 91 ILE B C 1
ATOM 1809 O O . ILE B 1 91 ? 14.594 2.096 -4.801 1 98.19 91 ILE B O 1
ATOM 1813 N N . THR B 1 92 ? 15.969 2.945 -3.248 1 98.12 92 THR B N 1
ATOM 1814 C CA . THR B 1 92 ? 17.172 2.395 -3.857 1 98.12 92 THR B CA 1
ATOM 1815 C C . THR B 1 92 ? 17.922 1.511 -2.867 1 98.12 92 THR B C 1
ATOM 1817 O O . THR B 1 92 ? 18.109 1.884 -1.706 1 98.12 92 THR B O 1
ATOM 1820 N N . ALA B 1 93 ? 18.297 0.337 -3.324 1 97.5 93 ALA B N 1
ATOM 1821 C CA . ALA B 1 93 ? 19.234 -0.486 -2.553 1 97.5 93 ALA B CA 1
ATOM 1822 C C . ALA B 1 93 ? 20.672 -0.108 -2.85 1 97.5 93 ALA B C 1
ATOM 1824 O O . ALA B 1 93 ? 21.109 -0.124 -4.008 1 97.5 93 ALA B O 1
ATOM 1825 N N . VAL B 1 94 ? 21.453 0.135 -1.836 1 94.56 94 VAL B N 1
ATOM 1826 C CA . VAL B 1 94 ? 22.75 0.757 -2.088 1 94.56 94 VAL B CA 1
ATOM 1827 C C . VAL B 1 94 ? 23.875 -0.209 -1.705 1 94.56 94 VAL B C 1
ATOM 1829 O O . VAL B 1 94 ? 25.047 0.042 -1.996 1 94.56 94 VAL B O 1
ATOM 1832 N N . ASN B 1 95 ? 23.688 -1.294 -1.127 1 87 95 ASN B N 1
ATOM 1833 C CA . ASN B 1 95 ? 24.766 -2.182 -0.696 1 87 95 ASN B CA 1
ATOM 1834 C C . ASN B 1 95 ? 25.234 -3.082 -1.835 1 87 95 ASN B C 1
ATOM 1836 O O . ASN B 1 95 ? 26.234 -3.793 -1.695 1 87 95 AS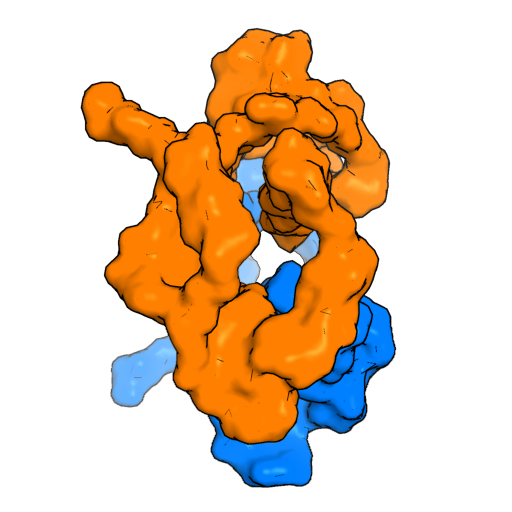N B O 1
ATOM 1840 N N . LYS B 1 96 ? 24.656 -3.281 -2.875 1 71.94 96 LYS B N 1
ATOM 1841 C CA . LYS B 1 96 ? 25.156 -4.086 -3.99 1 71.94 96 LYS B CA 1
ATOM 1842 C C . LYS B 1 96 ? 25.078 -3.311 -5.301 1 71.94 96 LYS B C 1
ATOM 1844 O O . LYS B 1 96 ? 24.656 -3.855 -6.328 1 71.94 96 LYS B O 1
ATOM 1849 N N . GLY B 1 97 ? 25.422 -2.232 -5.203 1 78.19 97 GLY B N 1
ATOM 1850 C CA . GLY B 1 97 ? 25.25 -1.373 -6.363 1 78.19 97 GLY B CA 1
ATOM 1851 C C . GLY B 1 97 ? 23.938 -0.605 -6.352 1 78.19 97 GLY B C 1
ATOM 1852 O O . GLY B 1 97 ? 23 -0.978 -5.645 1 78.19 97 GLY B O 1
ATOM 1853 N N . GLU B 1 98 ? 23.969 0.671 -6.566 1 85.69 98 GLU B N 1
ATOM 1854 C CA . GLU B 1 98 ? 22.781 1.521 -6.637 1 85.69 98 GLU B CA 1
ATOM 1855 C C . GLU B 1 98 ? 21.734 0.936 -7.586 1 85.69 98 GLU B C 1
ATOM 1857 O O . GLU B 1 98 ? 21.938 0.906 -8.797 1 85.69 98 GLU B O 1
ATOM 1862 N N . ARG B 1 99 ? 20.75 0.308 -6.922 1 93.19 99 ARG B N 1
ATOM 1863 C CA . ARG B 1 99 ? 19.672 -0.297 -7.699 1 93.19 99 ARG B CA 1
ATOM 1864 C C . ARG B 1 99 ? 18.312 0.261 -7.285 1 93.19 99 ARG B C 1
ATOM 1866 O O . ARG B 1 99 ? 17.938 0.171 -6.117 1 93.19 99 ARG B O 1
ATOM 1873 N N . LEU B 1 100 ? 17.672 0.889 -8.289 1 97.38 100 LEU B N 1
ATOM 1874 C CA . LEU B 1 100 ? 16.312 1.327 -8.039 1 97.38 100 LEU B CA 1
ATOM 1875 C C . LEU B 1 100 ? 15.375 0.132 -7.867 1 97.38 100 LEU B C 1
ATOM 1877 O O . LEU B 1 100 ? 15.234 -0.683 -8.781 1 97.38 100 LEU B O 1
ATOM 1881 N N . ILE B 1 101 ? 14.727 0.075 -6.68 1 97.44 101 ILE B N 1
ATOM 1882 C CA . ILE B 1 101 ? 13.953 -1.116 -6.348 1 97.44 101 ILE B CA 1
ATOM 1883 C C . ILE B 1 101 ? 12.469 -0.832 -6.531 1 97.44 101 ILE B C 1
ATOM 1885 O O . ILE B 1 101 ? 11.695 -1.725 -6.895 1 97.44 101 ILE B O 1
ATOM 1889 N N . ALA B 1 102 ? 12.094 0.4 -6.227 1 98.62 102 ALA B N 1
ATOM 1890 C CA . ALA B 1 102 ? 10.672 0.722 -6.277 1 98.62 102 ALA B CA 1
ATOM 1891 C C . ALA B 1 102 ? 10.453 2.23 -6.363 1 98.62 102 ALA B C 1
ATOM 1893 O O . ALA B 1 102 ? 11.328 3.012 -6 1 98.62 102 ALA B O 1
ATOM 1894 N N . LYS B 1 103 ? 9.328 2.611 -6.895 1 98.88 103 LYS B N 1
ATOM 1895 C CA . LYS B 1 103 ? 8.789 3.967 -6.871 1 98.88 103 LYS B CA 1
ATOM 1896 C C . LYS B 1 103 ? 7.391 3.994 -6.266 1 98.88 103 LYS B C 1
ATOM 1898 O O . LYS B 1 103 ? 6.582 3.102 -6.523 1 98.88 103 LYS B O 1
ATOM 1903 N N . ALA B 1 104 ? 7.156 4.992 -5.504 1 98.94 104 ALA B N 1
ATOM 1904 C CA . ALA B 1 104 ? 5.852 5.059 -4.848 1 98.94 104 ALA B CA 1
ATOM 1905 C C . ALA B 1 104 ? 5.34 6.492 -4.789 1 98.94 104 ALA B C 1
ATOM 1907 O O . ALA B 1 104 ? 6.129 7.441 -4.84 1 98.94 104 ALA B O 1
ATOM 1908 N N . THR B 1 105 ? 4.02 6.645 -4.734 1 98.94 105 THR B N 1
ATOM 1909 C CA . THR B 1 105 ? 3.334 7.91 -4.508 1 98.94 105 THR B CA 1
ATOM 1910 C C . THR B 1 105 ? 2.26 7.758 -3.434 1 98.94 105 THR B C 1
ATOM 1912 O O . THR B 1 105 ? 1.469 6.816 -3.469 1 98.94 105 THR B O 1
ATOM 1915 N N . ILE B 1 106 ? 2.295 8.594 -2.471 1 98.88 106 ILE B N 1
ATOM 1916 C CA . ILE B 1 106 ? 1.264 8.648 -1.441 1 98.88 106 ILE B CA 1
ATOM 1917 C C . ILE B 1 106 ? 0.664 10.047 -1.385 1 98.88 106 ILE B C 1
ATOM 1919 O O . ILE B 1 106 ? 1.392 11.039 -1.264 1 98.88 106 ILE B O 1
ATOM 1923 N N . ARG B 1 107 ? -0.672 10.156 -1.511 1 98.94 107 ARG B N 1
ATOM 1924 C CA . ARG B 1 107 ? -1.375 11.43 -1.574 1 98.94 107 ARG B CA 1
ATOM 1925 C C . ARG B 1 107 ? -2.26 11.633 -0.348 1 98.94 107 ARG B C 1
ATOM 1927 O O . ARG B 1 107 ? -2.951 10.711 0.083 1 98.94 107 ARG B O 1
ATOM 1934 N N . HIS B 1 108 ? -2.225 12.836 0.143 1 98.81 108 HIS B N 1
ATOM 1935 C CA . HIS B 1 108 ? -2.957 13.219 1.344 1 98.81 108 HIS B CA 1
ATOM 1936 C C . HIS B 1 108 ? -3.896 14.391 1.064 1 98.81 108 HIS B C 1
ATOM 1938 O O . HIS B 1 108 ? -3.607 15.234 0.216 1 98.81 108 HIS B O 1
ATOM 1944 N N . VAL B 1 109 ? -4.949 14.391 1.812 1 98.69 109 VAL B N 1
ATOM 1945 C CA . VAL B 1 109 ? -5.746 15.609 1.918 1 98.69 109 VAL B CA 1
ATOM 1946 C C . VAL B 1 109 ? -5.684 16.141 3.348 1 98.69 109 VAL B C 1
ATOM 1948 O O . VAL B 1 109 ? -5.266 15.43 4.266 1 98.69 109 VAL B O 1
ATOM 1951 N N . CYS B 1 110 ? -6.039 17.375 3.461 1 98.62 110 CYS B N 1
ATOM 1952 C CA . CYS B 1 110 ? -6.141 18 4.773 1 98.62 110 CYS B CA 1
ATOM 1953 C C . CYS B 1 110 ? -7.598 18.219 5.16 1 98.62 110 CYS B C 1
ATOM 1955 O O . CYS B 1 110 ? -8.359 18.828 4.402 1 98.62 110 CYS B O 1
ATOM 1957 N N . ILE B 1 111 ? -7.941 17.734 6.355 1 98 111 ILE B N 1
ATOM 1958 C CA . ILE B 1 111 ? -9.344 17.859 6.754 1 98 111 ILE B CA 1
ATOM 1959 C C . ILE B 1 111 ? -9.43 18.266 8.219 1 98 111 ILE B C 1
ATOM 1961 O O . ILE B 1 111 ? -8.445 18.156 8.961 1 98 111 ILE B O 1
ATOM 1965 N N . ASN B 1 112 ? -10.609 18.766 8.555 1 96.44 112 ASN B N 1
ATOM 1966 C CA . ASN B 1 112 ? -11 18.812 9.961 1 96.44 112 ASN B CA 1
ATOM 1967 C C . ASN B 1 112 ? -11.43 17.438 10.461 1 96.44 112 ASN B C 1
ATOM 1969 O O . ASN B 1 112 ? -12.344 16.812 9.906 1 96.44 112 ASN B O 1
ATOM 1973 N N . PRO B 1 113 ? -10.836 16.906 11.492 1 92.81 113 PRO B N 1
ATOM 1974 C CA . PRO B 1 113 ? -11.117 15.531 11.898 1 92.81 113 PRO B CA 1
ATOM 1975 C C . PRO B 1 113 ? -12.516 15.367 12.484 1 92.81 113 PRO B C 1
ATOM 1977 O O . PRO B 1 113 ? -13.016 14.242 12.57 1 92.81 113 PRO B O 1
ATOM 1980 N N . ILE B 1 114 ? -13.156 16.422 12.852 1 91.19 114 ILE B N 1
ATOM 1981 C CA . ILE B 1 114 ? -14.461 16.359 13.492 1 91.19 114 ILE B CA 1
ATOM 1982 C C . ILE B 1 114 ? -15.555 16.281 12.43 1 91.19 114 ILE B C 1
ATOM 1984 O O . ILE B 1 114 ? -16.328 15.328 12.406 1 91.19 114 ILE B O 1
ATOM 1988 N N . ASN B 1 115 ? -15.586 17.188 11.555 1 93.25 115 ASN B N 1
ATOM 1989 C CA . ASN B 1 115 ? -16.641 17.188 10.555 1 93.25 115 ASN B CA 1
ATOM 1990 C C . ASN B 1 115 ? -16.172 16.594 9.234 1 93.25 115 ASN B C 1
ATOM 1992 O O . ASN B 1 115 ? -16.953 16.422 8.305 1 93.25 115 ASN B O 1
ATOM 1996 N N . ARG B 1 116 ? -14.852 16.328 9.109 1 93 116 ARG B N 1
ATOM 1997 C CA . ARG B 1 116 ? -14.188 15.648 8 1 93 116 ARG B CA 1
ATOM 1998 C C . ARG B 1 116 ? -14.289 16.453 6.715 1 93 116 ARG B C 1
ATOM 2000 O O . ARG B 1 116 ? -14.305 15.898 5.617 1 93 116 ARG B O 1
ATOM 2007 N N . GLN B 1 117 ? -14.398 17.766 6.926 1 96.94 117 GLN B N 1
ATOM 2008 C CA . GLN B 1 117 ? -14.375 18.672 5.777 1 96.94 117 GLN B CA 1
ATOM 2009 C C . GLN B 1 117 ? -12.953 19.078 5.418 1 96.94 117 GLN B C 1
ATOM 2011 O O . GLN B 1 117 ? -12.117 19.281 6.301 1 96.94 117 GLN B O 1
ATOM 2016 N N . ARG B 1 118 ? -12.805 19.25 4.125 1 98.06 118 ARG B N 1
ATOM 2017 C CA . ARG B 1 118 ? -11.492 19.672 3.662 1 98.06 118 ARG B CA 1
ATOM 2018 C C . ARG B 1 118 ? -11.164 21.078 4.156 1 98.06 118 ARG B C 1
ATOM 2020 O O . ARG B 1 118 ? -12.062 21.938 4.27 1 98.06 118 ARG B O 1
ATOM 2027 N N . GLN B 1 119 ? -9.93 21.328 4.43 1 98.31 119 GLN B N 1
ATOM 2028 C CA . GLN B 1 119 ? -9.43 22.641 4.836 1 98.31 119 GLN B CA 1
ATOM 2029 C C . GLN B 1 119 ? -8.016 22.875 4.316 1 98.31 119 GLN B C 1
ATOM 2031 O O . GLN B 1 119 ? -7.328 21.938 3.924 1 98.31 119 GLN B O 1
ATOM 2036 N N . PRO B 1 120 ? -7.605 24.125 4.258 1 98.25 120 PRO B N 1
ATOM 2037 C CA . PRO B 1 120 ? -6.262 24.422 3.754 1 98.25 120 PRO B CA 1
ATOM 2038 C C . PRO B 1 120 ? -5.16 23.797 4.602 1 98.25 120 PRO B C 1
ATOM 2040 O O . PRO B 1 120 ? -5.324 23.641 5.816 1 98.25 120 PRO B O 1
ATOM 2043 N N . LEU B 1 121 ? -4.074 23.5 3.936 1 98.12 121 LEU B N 1
ATOM 2044 C CA . LEU B 1 121 ? -2.9 23 4.645 1 98.12 121 LEU B CA 1
ATOM 2045 C C . LEU B 1 121 ? -2.408 24.016 5.664 1 98.12 121 LEU B C 1
ATOM 2047 O O . LEU B 1 121 ? -2.354 25.219 5.379 1 98.12 121 LEU B O 1
ATOM 2051 N N . PRO B 1 122 ? -2.062 23.516 6.887 1 96.56 122 PRO B N 1
ATOM 2052 C CA . PRO B 1 122 ? -1.443 24.438 7.84 1 96.56 122 PRO B CA 1
ATOM 2053 C C . PRO B 1 122 ? -0.083 24.953 7.367 1 96.56 122 PRO B C 1
ATOM 2055 O O . PRO B 1 122 ? 0.58 24.297 6.559 1 96.56 122 PRO B O 1
ATOM 2058 N N . LYS B 1 123 ? 0.314 26.031 7.875 1 95.25 123 LYS B N 1
ATOM 2059 C CA . LYS B 1 123 ? 1.539 26.703 7.457 1 95.25 123 LYS B CA 1
ATOM 2060 C C . LYS B 1 123 ? 2.75 25.797 7.609 1 95.25 123 LYS B C 1
ATOM 2062 O O . LYS B 1 123 ? 3.645 25.797 6.758 1 95.25 123 LYS B O 1
ATOM 2067 N N . GLU B 1 124 ? 2.822 25.062 8.68 1 95.25 124 GLU B N 1
ATOM 2068 C CA . GLU B 1 124 ? 3.975 24.203 8.922 1 95.25 124 GLU B CA 1
ATOM 2069 C C . GLU B 1 124 ? 4.109 23.141 7.832 1 95.25 124 GLU B C 1
ATOM 2071 O O . GLU B 1 124 ? 5.223 22.781 7.453 1 95.25 124 GLU B O 1
ATOM 2076 N N . LEU B 1 125 ? 3.014 22.641 7.324 1 96.12 125 LEU B N 1
ATOM 2077 C CA . LEU B 1 125 ? 3.049 21.656 6.25 1 96.12 125 LEU B CA 1
ATOM 2078 C C . LEU B 1 125 ? 3.463 22.297 4.93 1 96.12 125 LEU B C 1
ATOM 2080 O O . LEU B 1 125 ? 4.227 21.719 4.16 1 96.12 125 LEU B O 1
ATOM 2084 N N . VAL B 1 126 ? 2.92 23.469 4.715 1 96.81 126 VAL B N 1
ATOM 2085 C CA . VAL B 1 126 ? 3.291 24.172 3.498 1 96.81 126 VAL B CA 1
ATOM 2086 C C . VAL B 1 126 ? 4.797 24.438 3.486 1 96.81 126 VAL B C 1
ATOM 2088 O O . VAL B 1 126 ? 5.457 24.234 2.465 1 96.81 126 VAL B O 1
ATOM 2091 N N . THR B 1 127 ? 5.336 24.875 4.59 1 95.56 127 THR B N 1
ATOM 2092 C CA . THR B 1 127 ? 6.77 25.109 4.719 1 95.56 127 THR B CA 1
ATOM 2093 C C . THR B 1 127 ? 7.559 23.828 4.488 1 95.56 127 THR B C 1
ATOM 2095 O O . THR B 1 127 ? 8.578 23.828 3.799 1 95.56 127 THR B O 1
ATOM 2098 N N . TRP B 1 128 ? 7.086 22.734 5.098 1 96.81 128 TRP B N 1
ATOM 2099 C CA . TRP B 1 128 ? 7.719 21.438 4.898 1 96.81 128 TRP B CA 1
ATOM 2100 C C . TRP B 1 128 ? 7.699 21.047 3.426 1 96.81 128 TRP B C 1
ATOM 2102 O O . TRP B 1 128 ? 8.703 20.578 2.891 1 96.81 128 TRP B O 1
ATOM 2112 N N . ILE B 1 129 ? 6.578 21.266 2.74 1 97 129 ILE B N 1
ATOM 2113 C CA . ILE B 1 129 ? 6.43 20.922 1.328 1 97 129 ILE B CA 1
ATOM 2114 C C . ILE B 1 129 ? 7.441 21.719 0.5 1 97 129 ILE B C 1
ATOM 2116 O O . ILE B 1 129 ? 8.07 21.172 -0.411 1 97 129 ILE B O 1
ATOM 2120 N N . GLN B 1 130 ? 7.594 22.891 0.806 1 93.75 130 GLN B N 1
ATOM 2121 C CA . GLN B 1 130 ? 8.523 23.734 0.074 1 93.75 130 GLN B CA 1
ATOM 2122 C C . GLN B 1 130 ? 9.969 23.281 0.287 1 93.75 130 GLN B C 1
ATOM 2124 O O . GLN B 1 130 ? 10.789 23.375 -0.625 1 93.75 130 GLN B O 1
ATOM 2129 N N . ARG B 1 131 ? 10.25 22.828 1.427 1 90.5 131 ARG B N 1
ATOM 2130 C CA . ARG B 1 131 ? 11.594 22.375 1.762 1 90.5 131 ARG B CA 1
ATOM 2131 C C . ARG B 1 131 ? 11.992 21.172 0.919 1 90.5 131 ARG B C 1
ATOM 2133 O O . ARG B 1 131 ? 13.141 21.047 0.485 1 90.5 131 ARG B O 1
ATOM 2140 N N . TRP B 1 132 ? 11.031 20.312 0.699 1 89.75 132 TRP B N 1
ATOM 2141 C CA . TRP B 1 132 ? 11.352 19.062 0.037 1 89.75 132 TRP B CA 1
ATOM 2142 C C . TRP B 1 132 ? 10.859 19.062 -1.407 1 89.75 132 TRP B C 1
ATOM 2144 O O . TRP B 1 132 ? 10.867 18.031 -2.076 1 89.75 132 TRP B O 1
ATOM 2154 N N . SER B 1 133 ? 10.297 20.156 -1.889 1 86.69 133 SER B N 1
ATOM 2155 C CA . SER B 1 133 ? 9.789 20.25 -3.252 1 86.69 133 SER B CA 1
ATOM 2156 C C . SER B 1 133 ? 10.906 20.125 -4.273 1 86.69 133 SER B C 1
ATOM 2158 O O . SER B 1 133 ? 11.992 20.688 -4.098 1 86.69 133 SER B O 1
ATOM 2160 N N . LEU B 1 134 ? 11.617 19.156 -4.414 1 65.25 134 LEU B N 1
ATOM 2161 C CA . LEU B 1 134 ? 12.68 19.062 -5.406 1 65.25 134 LEU B CA 1
ATOM 2162 C C . LEU B 1 134 ? 12.258 19.719 -6.719 1 65.25 134 LEU B C 1
ATOM 2164 O O . LEU B 1 134 ? 11.109 19.578 -7.145 1 65.25 134 LEU B O 1
ATOM 2168 N N . ALA B 1 135 ? 13.164 20.781 -7.297 1 49.78 135 ALA B N 1
ATOM 2169 C CA . ALA B 1 135 ? 13.156 21.297 -8.664 1 49.78 135 ALA B CA 1
ATOM 2170 C C . ALA B 1 135 ? 13.094 20.141 -9.672 1 49.78 135 ALA B C 1
ATOM 2172 O O . ALA B 1 135 ? 14.031 19.344 -9.781 1 49.78 135 ALA B O 1
ATOM 2173 N N . MET B 1 136 ? 12.141 19.344 -9.758 1 42.5 136 MET B N 1
ATOM 2174 C CA . MET B 1 136 ? 12.219 18.516 -10.961 1 42.5 136 MET B CA 1
ATOM 2175 C C . MET B 1 136 ? 12.75 19.312 -12.141 1 42.5 136 MET B C 1
ATOM 2177 O O . MET B 1 136 ? 12.023 20.094 -12.75 1 42.5 136 MET B O 1
ATOM 2181 N N . SER B 1 137 ? 13.727 20.266 -11.953 1 31.59 137 SER B N 1
ATOM 2182 C CA . SER B 1 137 ? 14.352 20.641 -13.219 1 31.59 137 SER B CA 1
ATOM 2183 C C . SER B 1 137 ? 15.109 19.469 -13.836 1 31.59 137 SER B C 1
ATOM 2185 O O . SER B 1 137 ? 15.656 18.641 -13.109 1 31.59 137 SER B O 1
#

Solvent-accessible surface area (backbone atoms only — not comparable to full-atom values): 14403 Å² total; per-residue (Å²): 127,37,76,45,70,37,42,72,86,38,35,44,96,81,59,29,54,29,76,52,42,55,52,50,51,51,51,49,41,50,52,49,51,41,44,73,68,70,42,58,63,70,58,53,66,62,37,78,70,42,37,62,56,70,37,33,40,37,38,39,46,74,44,87,47,40,65,70,39,37,33,38,35,45,66,34,35,43,78,75,50,68,31,31,36,35,39,35,37,43,34,28,36,56,76,84,49,87,37,73,25,33,39,35,41,44,28,31,37,24,23,27,65,80,82,63,42,77,35,67,56,53,67,72,55,52,53,48,35,60,72,37,33,63,75,84,114,126,37,77,47,70,39,42,72,87,37,35,43,95,79,57,28,54,29,74,52,43,55,51,49,49,52,52,50,40,51,53,50,51,41,43,72,66,71,43,58,64,71,58,52,64,62,36,78,70,41,38,63,57,70,38,32,40,37,39,40,47,74,45,88,48,40,66,69,39,37,34,36,37,47,67,35,33,44,79,74,49,68,32,29,34,35,40,36,37,43,35,26,35,56,77,81,51,85,37,73,25,34,39,34,41,42,29,31,37,24,24,27,68,81,83,62,42,77,36,66,57,53,67,70,56,53,53,46,36,61,71,37,34,63,77,85,114

Sequence (274 aa):
MYTRTVRLQDTDAAGVVYFTSALDICHEAFEDSLMGAGIDIRTFFSNPDTATPIIHADIDFLKPSFCGDQLTLQLSTHQLAEDEFEVRYNITAVNKGERLIAKATIRHVCINPINRQRQPLPKELVTWIQRWSLAMSMYTRTVRLQDTDAAGVVYFTSALDICHEAFEDSLMGAGIDIRTFFSNPDTATPIIHADIDFLKPSFCGDQLTLQLSTHQLAEDEFEVRYNITAVNKGERLIAKATIRHVCINPINRQRQPLPKELVTWIQRWSLAMS

InterPro domains:
  IPR022829 1,4-dihydroxy-2-naphthoyl-CoA hydrolase [MF_02101] (1-135)
  IPR029069 HotDog domain superfamily [SSF54637] (2-132)
  IPR050563 4-hydroxybenzoyl-CoA thioesterase [PTHR31793] (5-130)

Organism: Acaryochloris marina (strain MBIC 11017) (NCBI:txid329726)

Secondary structure (DSSP, 8-state):
-EEEE--GGGB-TTSSB-HHHHHHHHHHHHHHHHHHTT--HHHHHH-TT-B--EEEEEEEE-S---TT-EEEEEEEEEEEETTEEEEEEEEEE-BTB-EEEEEEEEEEE-B-TTT--B-PPPHHHHHHHHHH-----/-EEEE--GGGB-TTSSB-HHHHHHHHHHHHHHHHHHTT--HHHHHH-TT-B--EEEEEEEE-S---TTPEEEEEEEEEEEETTEEEEEEEEEE-BTB-EEEEEEEEEEE-B-TTT--B-PPPHHHHHHHHHH-----

pLDDT: mean 94.89, std 9.35, range [31.31, 98.94]

Nearest PDB structures (foldseek):
  4k00-assembly1_A  TM=9.619E-01  e=1.219E-15  Synechocystis sp. PCC 6803 substr. Kazusa
  5vpj-assembly1_D  TM=9.169E-01  e=1.982E-10  Actinomadura verrucosospora
  5vpj-assembly1_B  TM=8.891E-01  e=1.321E-10  Actinomadura verrucosospora
  5vpj-assembly2_G  TM=8.946E-01  e=2.807E-10  Actinomadura verrucosospora
  2w3x-assembly1_B  TM=8.988E-01  e=7.096E-10  Micromonospora echinospora